Protein AF-A0A0R3XAR0-F1 (afdb_monomer)

Foldseek 3Di:
DVVLVLLVVLLVVLVVCFQLQLQQDPLVLLLLLLLLVCCLVPNALVVQVVPPPFPDPDDDPDDDDGDDPCVPPSSGHPPPDVVSVVSSSVSNNVCHPPDNSRSSVVSSVSSVPTPSRVWDWAWWFWPPDPDTDIWTWTADLQAIWIGQQSDTPDGCGLVNFPAWDADFQWTDSHDPDIIIGHPGSVVNVVRRVVRVVSSCLNPDDPVPDDDDDDPDDPPPDDPDPPPPVSVSPVPPDDDPDPPVPPVPPPPDDDDDDDDDDDDPPPDPDSDHSD

Nearest PDB structures (foldseek):
  3au5-assembly2_B  TM=7.124E-01  e=2.927E-08  Homo sapiens
  1mk9-assembly3_H  TM=7.011E-01  e=2.114E-08  Gallus gallus
  3au5-assembly1_A  TM=7.341E-01  e=7.773E-08  Homo sapiens
  8s4y-assembly1_B  TM=7.117E-01  e=9.657E-08  Mus musculus
  3au4-assembly1_A  TM=6.588E-01  e=5.317E-08  Homo sapiens

pLDDT: mean 70.58, std 25.12, range [22.91, 96.06]

Mean predicted aligned error: 14.17 Å

Radius of gyration: 23.09 Å; Cα contacts (8 Å, |Δi|>4): 309; chains: 1; bounding box: 77×47×54 Å

Secondary structure (DSSP, 8-state):
-HHHHHHHHHHHHHHHHHHHT-S---HHHHHHHHHHHHHHHH--HHHHHHHS--S------S--PPPPGGGGS--SSS---HHHHHHHHHHHHTTTT--HHHHHHHHHHHHHTSTTTT---EEEEETTSTTPPPEEEEE-SSEEEEEETTEEEEEEEGGG----EEETTEEESSTTT--EE-SSHHHHHHHHHHHHHHHHHHH--GGG------TTSS-SS---TTTTTTTTTGGGSS---GGGTGGG-TT-----------------------

Structure (mmCIF, N/CA/C/O backbone):
data_AF-A0A0R3XAR0-F1
#
_entry.id   AF-A0A0R3XAR0-F1
#
loop_
_atom_site.group_PDB
_atom_site.id
_atom_site.type_symbol
_atom_site.label_atom_id
_atom_site.label_alt_id
_atom_site.label_comp_id
_atom_site.label_asym_id
_atom_site.label_entity_id
_atom_site.label_seq_id
_atom_site.pdbx_PDB_ins_code
_atom_site.Cartn_x
_atom_site.Cartn_y
_atom_site.Cartn_z
_atom_site.occupancy
_atom_site.B_iso_or_equiv
_atom_site.auth_seq_id
_atom_site.auth_comp_id
_atom_site.auth_asym_id
_atom_site.auth_atom_id
_atom_site.pdbx_PDB_model_num
ATOM 1 N N . MET A 1 1 ? -9.898 10.358 -22.491 1.00 50.22 1 MET A N 1
ATOM 2 C CA . MET A 1 1 ? -9.385 11.493 -21.688 1.00 50.22 1 MET A CA 1
ATOM 3 C C . MET A 1 1 ? -9.404 11.167 -20.195 1.00 50.22 1 MET A C 1
ATOM 5 O O . MET A 1 1 ? -8.330 10.994 -19.638 1.00 50.22 1 MET A O 1
ATOM 9 N N . ALA A 1 2 ? -10.569 10.984 -19.557 1.00 57.38 2 ALA A N 1
ATOM 10 C CA . ALA A 1 2 ? -10.651 10.754 -18.105 1.00 57.38 2 ALA A CA 1
ATOM 11 C C . ALA A 1 2 ? -9.866 9.516 -17.611 1.00 57.38 2 ALA A C 1
ATOM 13 O O . ALA A 1 2 ? -9.091 9.611 -16.666 1.00 57.38 2 ALA A O 1
ATOM 14 N N . THR A 1 3 ? -9.967 8.378 -18.305 1.00 68.06 3 THR A N 1
ATOM 15 C CA . THR A 1 3 ? -9.261 7.126 -17.955 1.00 68.06 3 THR A CA 1
ATOM 16 C C . THR A 1 3 ? -7.733 7.246 -17.939 1.00 68.06 3 THR A C 1
ATOM 18 O O . THR A 1 3 ? -7.078 6.590 -17.133 1.00 68.06 3 THR A O 1
ATOM 21 N N . ILE A 1 4 ? -7.162 8.098 -18.795 1.00 72.56 4 ILE A N 1
ATOM 22 C CA . ILE A 1 4 ? -5.712 8.329 -18.875 1.00 72.56 4 ILE A CA 1
ATOM 23 C C . ILE A 1 4 ? -5.245 9.127 -17.653 1.00 72.56 4 ILE A C 1
ATOM 25 O O . ILE A 1 4 ? -4.279 8.742 -16.997 1.00 72.56 4 ILE A O 1
ATOM 29 N N . VAL A 1 5 ? -5.982 10.184 -17.295 1.00 78.88 5 VAL A N 1
ATOM 30 C CA . VAL A 1 5 ? -5.689 11.009 -16.113 1.00 78.88 5 VAL A CA 1
ATOM 31 C C . VAL A 1 5 ? -5.782 10.177 -14.830 1.00 78.88 5 VAL A C 1
ATOM 33 O O . VAL A 1 5 ? -4.903 10.267 -13.976 1.00 78.88 5 VAL A O 1
ATOM 36 N N . PHE A 1 6 ? -6.785 9.301 -14.709 1.00 80.19 6 PHE A N 1
ATOM 37 C CA . PHE A 1 6 ? -6.931 8.433 -13.535 1.00 80.19 6 PHE A CA 1
ATOM 38 C C . PHE A 1 6 ? -5.768 7.456 -13.360 1.00 80.19 6 PHE A C 1
ATOM 40 O O . PHE A 1 6 ? -5.237 7.331 -12.258 1.00 80.19 6 PHE A O 1
ATOM 47 N N . ARG A 1 7 ? -5.344 6.785 -14.438 1.00 79.88 7 ARG A N 1
ATOM 48 C CA . ARG A 1 7 ? -4.211 5.847 -14.385 1.00 79.88 7 ARG A CA 1
ATOM 49 C C . ARG A 1 7 ? -2.918 6.551 -13.996 1.00 79.88 7 ARG A C 1
ATOM 51 O O . ARG A 1 7 ? -2.167 6.023 -13.184 1.00 79.88 7 ARG A O 1
ATOM 58 N N . TYR A 1 8 ? -2.702 7.760 -14.506 1.00 84.44 8 TYR A N 1
ATOM 59 C CA . TYR A 1 8 ? -1.548 8.577 -14.144 1.00 84.44 8 TYR A CA 1
ATOM 60 C C . TYR A 1 8 ? -1.532 8.932 -12.648 1.00 84.44 8 TYR A C 1
ATOM 62 O O . TYR A 1 8 ? -0.534 8.719 -11.958 1.00 84.44 8 TYR A O 1
ATOM 70 N N . LEU A 1 9 ? -2.654 9.416 -12.108 1.00 87.50 9 LEU A N 1
ATOM 71 C CA . LEU A 1 9 ? -2.746 9.766 -10.686 1.00 87.50 9 LEU A CA 1
ATOM 72 C C . LEU A 1 9 ? -2.609 8.539 -9.775 1.00 87.50 9 LEU A C 1
ATOM 74 O O . LEU A 1 9 ? -1.928 8.612 -8.749 1.00 87.50 9 LEU A O 1
ATOM 78 N N . LEU A 1 10 ? -3.202 7.407 -10.169 1.00 86.81 10 LEU A N 1
ATOM 79 C CA . LEU A 1 10 ? -3.067 6.137 -9.459 1.00 86.81 10 LEU A CA 1
ATOM 80 C C . LEU A 1 10 ? -1.612 5.656 -9.444 1.00 86.81 10 LEU A C 1
ATOM 82 O O . LEU A 1 10 ? -1.107 5.293 -8.384 1.00 86.81 10 LEU A O 1
ATOM 86 N N . PHE A 1 11 ? -0.921 5.711 -10.584 1.00 91.06 11 PHE A N 1
ATOM 87 C CA . PHE A 1 11 ? 0.496 5.365 -10.679 1.00 91.06 11 PHE A CA 1
ATOM 88 C C . PHE A 1 11 ? 1.343 6.189 -9.701 1.00 91.06 11 PHE A C 1
ATOM 90 O O . PHE A 1 11 ? 2.118 5.629 -8.927 1.00 91.06 11 PHE A O 1
ATOM 97 N N . HIS A 1 12 ? 1.148 7.510 -9.655 1.00 90.19 12 HIS A N 1
ATOM 98 C CA . HIS A 1 12 ? 1.889 8.362 -8.724 1.00 90.19 12 HIS A CA 1
ATOM 99 C C . HIS A 1 12 ? 1.553 8.095 -7.256 1.00 90.19 12 HIS A C 1
ATOM 101 O O . HIS A 1 12 ? 2.434 8.211 -6.402 1.00 90.19 12 HIS A O 1
ATOM 107 N N . GLN A 1 13 ? 0.306 7.745 -6.935 1.00 88.12 13 GLN A N 1
ATOM 108 C CA . GLN A 1 13 ? -0.054 7.322 -5.582 1.00 88.12 13 GLN A CA 1
ATOM 109 C C . GLN A 1 13 ? 0.668 6.028 -5.202 1.00 88.12 13 GLN A C 1
ATOM 111 O O . GLN A 1 13 ? 1.297 5.972 -4.148 1.00 88.12 13 GLN A O 1
ATOM 116 N N . LEU A 1 14 ? 0.645 5.030 -6.083 1.00 91.19 14 LEU A N 1
ATOM 117 C CA . LEU A 1 14 ? 1.319 3.753 -5.872 1.00 91.19 14 LEU A CA 1
ATOM 118 C C . LEU A 1 14 ? 2.830 3.914 -5.729 1.00 91.19 14 LEU A C 1
ATOM 120 O O . LEU A 1 14 ? 3.424 3.300 -4.847 1.00 91.19 14 LEU A O 1
ATOM 124 N N . HIS A 1 15 ? 3.441 4.787 -6.529 1.00 91.44 15 HIS A N 1
ATOM 125 C CA . HIS A 1 15 ? 4.862 5.087 -6.413 1.00 91.44 15 HIS A CA 1
ATOM 126 C C . HIS A 1 15 ? 5.191 5.696 -5.038 1.00 91.44 15 HIS A C 1
ATOM 128 O O . HIS A 1 15 ? 6.138 5.270 -4.380 1.00 91.44 15 HIS A O 1
ATOM 134 N N . ARG A 1 16 ? 4.373 6.631 -4.529 1.00 89.94 16 ARG A N 1
ATOM 135 C CA . ARG A 1 16 ? 4.546 7.155 -3.159 1.00 89.94 16 ARG A CA 1
ATOM 136 C C . ARG A 1 16 ? 4.402 6.062 -2.105 1.00 89.94 16 ARG A C 1
ATOM 138 O O . ARG A 1 16 ? 5.190 6.020 -1.161 1.00 89.94 16 ARG A O 1
ATOM 145 N N . ASP A 1 17 ? 3.411 5.190 -2.256 1.00 88.19 17 ASP A N 1
ATOM 146 C CA . ASP A 1 17 ? 3.142 4.110 -1.304 1.00 88.19 17 ASP A CA 1
ATOM 147 C C . ASP A 1 17 ? 4.303 3.118 -1.259 1.00 88.19 17 ASP A C 1
ATOM 149 O O . ASP A 1 17 ? 4.763 2.7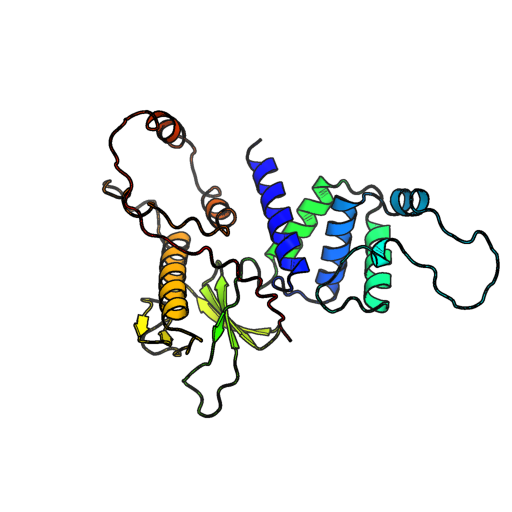58 -0.173 1.00 88.19 17 ASP A O 1
ATOM 153 N N . PHE A 1 18 ? 4.846 2.782 -2.425 1.00 90.25 18 PHE A N 1
ATOM 154 C CA . PHE A 1 18 ? 6.046 1.977 -2.597 1.00 90.25 18 PHE A CA 1
ATOM 155 C C . PHE A 1 18 ? 7.275 2.602 -1.919 1.00 90.25 18 PHE A C 1
ATOM 157 O O . PHE A 1 18 ? 7.881 1.978 -1.049 1.00 90.25 18 PHE A O 1
ATOM 164 N N . LEU A 1 19 ? 7.588 3.873 -2.201 1.00 87.88 19 LEU A N 1
ATOM 165 C CA . LEU A 1 19 ? 8.723 4.578 -1.582 1.00 87.88 19 LEU A CA 1
ATOM 166 C C . LEU A 1 19 ? 8.578 4.745 -0.061 1.00 87.88 19 LEU A C 1
ATOM 168 O O . LEU A 1 19 ? 9.571 4.799 0.676 1.00 87.88 19 LEU A O 1
ATOM 172 N N . SER A 1 20 ? 7.338 4.844 0.419 1.00 85.25 20 SER A N 1
ATOM 173 C CA . SER A 1 20 ? 7.020 4.942 1.845 1.00 85.25 20 SER A CA 1
ATOM 174 C C . SER A 1 20 ? 7.059 3.602 2.582 1.00 85.25 20 SER A C 1
ATOM 176 O O . SER A 1 20 ? 7.019 3.618 3.805 1.00 85.25 20 SER A O 1
ATOM 178 N N . GLY A 1 21 ? 7.153 2.473 1.869 1.00 85.50 21 GLY A N 1
ATOM 179 C CA . GLY A 1 21 ? 7.112 1.131 2.458 1.00 85.50 21 GLY A CA 1
ATOM 180 C C . GLY A 1 21 ? 5.706 0.649 2.831 1.00 85.50 21 GLY A C 1
ATOM 181 O O . GLY A 1 21 ? 5.569 -0.362 3.515 1.00 85.50 21 GLY A O 1
ATOM 182 N N . ARG A 1 22 ? 4.650 1.353 2.398 1.00 85.94 22 ARG A N 1
ATOM 183 C CA . ARG A 1 22 ? 3.248 0.961 2.634 1.00 85.94 22 ARG A CA 1
ATOM 184 C C . ARG A 1 22 ? 2.769 -0.126 1.680 1.00 85.94 22 ARG A C 1
ATOM 186 O O . ARG A 1 22 ? 1.898 -0.917 2.038 1.00 85.94 22 ARG A O 1
ATOM 193 N N . LEU A 1 23 ? 3.332 -0.167 0.474 1.00 89.12 23 LEU A N 1
ATOM 194 C CA . LEU A 1 23 ? 3.098 -1.251 -0.471 1.00 89.12 23 LEU A CA 1
ATOM 195 C C . LEU A 1 23 ? 4.043 -2.415 -0.149 1.00 89.12 23 LEU A C 1
ATOM 197 O O . LEU A 1 23 ? 5.212 -2.405 -0.523 1.00 89.12 23 LEU A O 1
ATOM 201 N N . ILE A 1 24 ? 3.526 -3.399 0.578 1.00 88.69 24 ILE A N 1
ATOM 202 C CA . ILE A 1 24 ? 4.202 -4.646 0.906 1.00 88.69 24 ILE A CA 1
ATOM 203 C C . ILE A 1 24 ? 3.968 -5.625 -0.240 1.00 88.69 24 ILE A C 1
ATOM 205 O O . ILE A 1 24 ? 2.824 -5.935 -0.571 1.00 88.69 24 ILE A O 1
ATOM 209 N N . ALA A 1 25 ? 5.054 -6.148 -0.797 1.00 89.88 25 ALA A N 1
ATOM 210 C CA . ALA A 1 25 ? 5.024 -7.163 -1.838 1.00 89.88 25 ALA A CA 1
ATOM 211 C C . ALA A 1 25 ? 6.154 -8.185 -1.619 1.00 89.88 25 ALA A C 1
ATOM 213 O O . ALA A 1 25 ? 7.101 -7.903 -0.873 1.00 89.88 25 ALA A O 1
ATOM 214 N N . PRO A 1 26 ? 6.079 -9.375 -2.241 1.00 91.44 26 PRO A N 1
ATOM 215 C CA . PRO A 1 26 ? 7.217 -10.281 -2.342 1.00 91.44 26 PRO A CA 1
ATOM 216 C C . PRO A 1 26 ? 8.434 -9.582 -2.957 1.00 91.44 26 PRO A C 1
ATOM 218 O O . PRO A 1 26 ? 8.287 -8.669 -3.766 1.00 91.44 26 PRO A O 1
ATOM 221 N N . HIS A 1 27 ? 9.637 -10.041 -2.606 1.00 91.19 27 HIS A N 1
ATOM 222 C CA . HIS A 1 27 ? 10.889 -9.430 -3.071 1.00 91.19 27 HIS A CA 1
ATOM 223 C C . HIS A 1 27 ? 10.951 -9.281 -4.597 1.00 91.19 27 HIS A C 1
ATOM 225 O O . HIS A 1 27 ? 11.245 -8.200 -5.089 1.00 91.19 27 HIS A O 1
ATOM 231 N N . GLU A 1 28 ? 10.583 -10.324 -5.343 1.00 93.62 28 GLU A N 1
ATOM 232 C CA . GLU A 1 28 ? 10.536 -10.292 -6.812 1.00 93.62 28 GLU A CA 1
ATOM 233 C C . GLU A 1 28 ? 9.627 -9.171 -7.346 1.00 93.62 28 GLU A C 1
ATOM 235 O O . GLU A 1 28 ? 10.030 -8.396 -8.214 1.00 93.62 28 GLU A O 1
ATOM 240 N N . ASP A 1 29 ? 8.425 -9.029 -6.781 1.00 94.62 29 ASP A N 1
ATOM 241 C CA . ASP A 1 29 ? 7.486 -7.975 -7.165 1.00 94.62 29 ASP A CA 1
ATOM 242 C C . ASP A 1 29 ? 8.024 -6.583 -6.800 1.00 94.62 29 ASP A C 1
ATOM 244 O O . ASP A 1 29 ? 7.807 -5.638 -7.554 1.00 94.62 29 ASP A O 1
ATOM 248 N N . LEU A 1 30 ? 8.753 -6.435 -5.686 1.00 93.00 30 LEU A N 1
ATOM 249 C CA . LEU A 1 30 ? 9.387 -5.163 -5.314 1.00 93.00 30 LEU A CA 1
ATOM 250 C C . LEU A 1 30 ? 10.468 -4.746 -6.319 1.00 93.00 30 LEU A C 1
ATOM 252 O O . LEU A 1 30 ? 10.521 -3.574 -6.689 1.00 93.00 30 LEU A O 1
ATOM 256 N N . ILE A 1 31 ? 11.298 -5.688 -6.777 1.00 94.25 31 ILE A N 1
ATOM 257 C CA . ILE A 1 31 ? 12.328 -5.435 -7.797 1.00 94.25 31 ILE A CA 1
ATOM 258 C C . ILE A 1 31 ? 11.677 -5.013 -9.117 1.00 94.25 31 ILE A C 1
ATOM 260 O O . ILE A 1 31 ? 12.054 -3.994 -9.696 1.00 94.25 31 ILE A O 1
ATOM 264 N N . ARG A 1 32 ? 10.643 -5.740 -9.556 1.00 95.69 32 ARG A N 1
ATOM 265 C CA . ARG A 1 32 ? 9.902 -5.415 -10.783 1.00 95.69 32 ARG A CA 1
ATOM 266 C C . ARG A 1 32 ? 9.206 -4.061 -10.693 1.00 95.69 32 ARG A C 1
ATOM 268 O O . ARG A 1 32 ? 9.291 -3.267 -11.624 1.00 95.69 32 ARG A O 1
ATOM 275 N N . LEU A 1 33 ? 8.545 -3.771 -9.571 1.00 95.31 33 LEU A N 1
ATOM 276 C CA . LEU A 1 33 ? 7.913 -2.472 -9.328 1.00 95.31 33 LEU A CA 1
ATOM 277 C C . LEU A 1 33 ? 8.938 -1.337 -9.391 1.00 95.31 33 LEU A C 1
ATOM 279 O O . LEU A 1 33 ? 8.688 -0.352 -10.081 1.00 95.31 33 LEU A O 1
ATOM 283 N N . ALA A 1 34 ? 10.092 -1.486 -8.732 1.00 94.12 34 ALA A N 1
ATOM 284 C CA . ALA A 1 34 ? 11.174 -0.507 -8.814 1.00 94.12 34 ALA A CA 1
ATOM 285 C C . ALA A 1 34 ? 11.609 -0.272 -10.266 1.00 94.12 34 ALA A C 1
ATOM 287 O O . ALA A 1 34 ? 11.658 0.879 -10.693 1.00 94.12 34 ALA A O 1
ATOM 288 N N . ALA A 1 35 ? 11.860 -1.340 -11.029 1.00 94.62 35 ALA A N 1
ATOM 289 C CA . ALA A 1 35 ? 12.264 -1.241 -12.430 1.00 94.62 35 ALA A CA 1
ATOM 290 C C . ALA A 1 35 ? 11.226 -0.494 -13.283 1.00 94.62 35 ALA A C 1
ATOM 292 O O . ALA A 1 35 ? 11.594 0.411 -14.027 1.00 94.62 35 ALA A O 1
ATOM 293 N N . PHE A 1 36 ? 9.928 -0.776 -13.119 1.00 95.94 36 PHE A N 1
ATOM 294 C CA . PHE A 1 36 ? 8.881 -0.030 -13.826 1.00 95.94 36 PHE A CA 1
ATOM 295 C C . PHE A 1 36 ? 8.800 1.440 -13.400 1.00 95.94 36 PHE A C 1
ATOM 297 O O . PHE A 1 36 ? 8.622 2.310 -14.250 1.00 95.94 36 PHE A O 1
ATOM 304 N N . PHE A 1 37 ? 8.935 1.751 -12.106 1.00 94.12 37 PHE A N 1
ATOM 305 C CA . PHE A 1 37 ? 8.951 3.144 -11.645 1.00 94.12 37 PHE A CA 1
ATOM 306 C C . PHE A 1 37 ? 10.142 3.921 -12.217 1.00 94.12 37 PHE A C 1
ATOM 308 O O . PHE A 1 37 ? 9.983 5.088 -12.582 1.00 94.12 37 PHE A O 1
ATOM 315 N N . ILE A 1 38 ? 11.302 3.270 -12.333 1.00 92.31 38 ILE A N 1
ATOM 316 C CA . ILE A 1 38 ? 12.505 3.839 -12.944 1.00 92.31 38 ILE A CA 1
ATOM 317 C C . ILE A 1 38 ? 12.299 4.044 -14.445 1.00 92.31 38 ILE A C 1
ATOM 319 O O . ILE A 1 38 ? 12.515 5.160 -14.900 1.00 92.31 38 ILE A O 1
ATOM 323 N N . GLN A 1 39 ? 11.798 3.044 -15.176 1.00 94.25 39 GLN A N 1
ATOM 324 C CA . GLN A 1 39 ? 11.517 3.146 -16.615 1.00 94.25 39 GLN A CA 1
ATOM 325 C C . GLN A 1 39 ? 10.604 4.340 -16.926 1.00 94.25 39 GLN A C 1
ATOM 327 O O . GLN A 1 39 ? 10.849 5.111 -17.849 1.00 94.25 39 GLN A O 1
ATOM 332 N N . VAL A 1 40 ? 9.559 4.552 -16.120 1.00 93.50 40 VAL A N 1
ATOM 333 C CA . VAL A 1 40 ? 8.648 5.696 -16.298 1.00 93.50 40 VAL A CA 1
ATOM 334 C C . VAL A 1 40 ? 9.319 7.032 -15.962 1.00 93.50 40 VAL A C 1
ATOM 336 O O . VAL A 1 40 ? 8.973 8.053 -16.553 1.00 93.50 40 VAL A O 1
ATOM 339 N N . ALA A 1 41 ? 10.235 7.054 -14.993 1.00 89.94 41 ALA A N 1
ATOM 340 C CA . ALA A 1 41 ? 10.866 8.282 -14.517 1.00 89.94 41 ALA A CA 1
ATOM 341 C C . ALA A 1 41 ? 12.084 8.709 -15.347 1.00 89.94 41 ALA A C 1
ATOM 343 O O . ALA A 1 41 ? 12.301 9.908 -15.515 1.00 89.94 41 ALA A O 1
ATOM 344 N N . LEU A 1 42 ? 12.891 7.748 -15.797 1.00 89.50 42 LEU A N 1
ATOM 345 C CA . LEU A 1 42 ? 14.197 7.973 -16.415 1.00 89.50 42 LEU A CA 1
ATOM 346 C C . LEU A 1 42 ? 14.255 7.543 -17.888 1.00 89.50 42 LEU A C 1
ATOM 348 O O . LEU A 1 42 ? 15.157 7.994 -18.585 1.00 89.50 42 LEU A O 1
ATOM 352 N N . GLY A 1 43 ? 13.304 6.735 -18.363 1.00 90.31 43 GLY A N 1
ATOM 353 C CA . GLY A 1 43 ? 13.358 6.143 -19.699 1.00 90.31 43 GLY A CA 1
ATOM 354 C C . GLY A 1 43 ? 14.294 4.938 -19.768 1.00 90.31 43 GLY A C 1
ATOM 355 O O . GLY A 1 43 ? 14.655 4.366 -18.739 1.00 90.31 43 GLY A O 1
ATOM 356 N N . ASP A 1 44 ? 14.672 4.569 -20.990 1.00 91.50 44 ASP A N 1
ATOM 357 C CA . ASP A 1 44 ? 15.448 3.364 -21.277 1.00 91.50 44 ASP A CA 1
ATOM 358 C C . ASP A 1 44 ? 16.821 3.364 -20.590 1.00 91.50 44 ASP A C 1
ATOM 360 O O . ASP A 1 44 ? 17.515 4.382 -20.478 1.00 91.50 44 ASP A O 1
ATOM 364 N N . ALA A 1 45 ? 17.259 2.183 -20.153 1.00 87.50 45 ALA A N 1
ATOM 365 C CA . ALA A 1 45 ? 18.509 2.031 -19.419 1.00 87.50 45 ALA A CA 1
ATOM 366 C C . ALA A 1 45 ? 19.730 2.485 -20.244 1.00 87.50 45 ALA A C 1
ATOM 368 O O . ALA A 1 45 ? 20.681 3.049 -19.685 1.00 87.50 45 ALA A O 1
ATOM 369 N N . SER A 1 46 ? 19.721 2.272 -21.564 1.00 86.31 46 SER A N 1
ATOM 370 C CA . SER A 1 46 ? 20.801 2.720 -22.453 1.00 86.31 46 SER A CA 1
ATOM 371 C C . SER A 1 46 ? 20.933 4.250 -22.502 1.00 86.31 46 SER A C 1
ATOM 373 O O . SER A 1 46 ? 22.042 4.776 -22.384 1.00 86.31 46 SER A O 1
ATOM 375 N N . GLU A 1 47 ? 19.820 4.981 -22.567 1.00 84.12 47 GLU A N 1
ATOM 376 C CA . GLU A 1 47 ? 19.801 6.448 -22.603 1.00 84.12 47 GLU A CA 1
ATOM 377 C C . GLU A 1 47 ? 20.293 7.056 -21.281 1.00 84.12 47 GLU A C 1
ATOM 379 O O . GLU A 1 47 ? 21.079 8.013 -21.257 1.00 84.12 47 GLU A O 1
ATOM 384 N N . VAL A 1 48 ? 19.891 6.459 -20.157 1.00 82.19 48 VAL A N 1
ATOM 385 C CA . VAL A 1 48 ? 20.298 6.898 -18.813 1.00 82.19 48 VAL A CA 1
ATOM 386 C C . VAL A 1 48 ? 21.797 6.684 -18.583 1.00 82.19 48 VAL A C 1
ATOM 388 O O . VAL A 1 48 ? 22.480 7.535 -18.007 1.00 82.19 48 VAL A O 1
ATOM 391 N N . THR A 1 49 ? 22.342 5.560 -19.052 1.00 78.75 49 THR A N 1
ATOM 392 C CA . THR A 1 49 ? 23.783 5.278 -18.930 1.00 78.75 49 THR A CA 1
ATOM 393 C C . THR A 1 49 ? 24.636 6.154 -19.845 1.00 78.75 49 THR A C 1
ATOM 395 O O . THR A 1 49 ? 25.733 6.537 -19.447 1.00 78.75 49 THR A O 1
ATOM 398 N N . ALA A 1 50 ? 24.131 6.537 -21.021 1.00 72.38 50 ALA A N 1
ATOM 399 C CA . ALA A 1 50 ? 24.816 7.454 -21.933 1.00 72.38 50 ALA A CA 1
ATOM 400 C C . ALA A 1 50 ? 24.824 8.911 -21.433 1.00 72.38 50 ALA A C 1
ATOM 402 O O . ALA A 1 50 ? 25.779 9.649 -21.672 1.00 72.38 50 ALA A O 1
ATOM 403 N N . SER A 1 51 ? 23.765 9.331 -20.735 1.00 67.00 51 SER A N 1
ATOM 404 C CA . SER A 1 51 ? 23.610 10.693 -20.204 1.00 67.00 51 SER A CA 1
ATOM 405 C C . SER A 1 51 ? 24.270 10.909 -18.839 1.00 67.00 51 SER A C 1
ATOM 407 O O . SER A 1 51 ? 24.529 12.052 -18.457 1.00 67.00 51 SER A O 1
ATOM 409 N N . THR A 1 52 ? 24.587 9.835 -18.112 1.00 63.28 52 THR A N 1
ATOM 410 C CA . THR A 1 52 ? 25.348 9.910 -16.862 1.00 63.28 52 THR A CA 1
ATOM 411 C C . THR A 1 52 ? 26.844 9.974 -17.194 1.00 63.28 52 THR A C 1
ATOM 413 O O . THR A 1 52 ? 27.392 8.979 -17.670 1.00 63.28 52 THR A O 1
ATOM 416 N N . PRO A 1 53 ? 27.546 11.103 -16.965 1.00 52.94 53 PRO A N 1
ATOM 417 C CA . PRO A 1 53 ? 28.976 11.184 -17.232 1.00 52.94 53 PRO A CA 1
ATOM 418 C C . PRO A 1 53 ? 29.697 10.202 -16.314 1.00 52.94 53 PRO A C 1
ATOM 420 O O . PRO A 1 53 ? 29.771 10.405 -15.105 1.00 52.94 53 PRO A O 1
ATOM 423 N N . ASN A 1 54 ? 30.200 9.117 -16.891 1.00 51.75 54 ASN A N 1
ATOM 424 C CA . ASN A 1 54 ? 30.968 8.118 -16.171 1.00 51.75 54 ASN A CA 1
ATOM 425 C C . ASN A 1 54 ? 32.357 8.718 -15.887 1.00 51.75 54 ASN A C 1
ATOM 427 O O . ASN A 1 54 ? 33.110 8.957 -16.839 1.00 51.75 54 ASN A O 1
ATOM 431 N N . PRO A 1 55 ? 32.760 8.985 -14.631 1.00 45.72 55 PRO A N 1
ATOM 432 C CA . PRO A 1 55 ? 34.171 9.145 -14.359 1.00 45.72 55 PRO A CA 1
ATOM 433 C C . PRO A 1 55 ? 34.772 7.742 -14.460 1.00 45.72 55 PRO A C 1
ATOM 435 O O . PRO A 1 55 ? 34.586 6.945 -13.549 1.00 45.72 55 PRO A O 1
ATOM 438 N N . GLN A 1 56 ? 35.464 7.474 -15.573 1.00 42.56 56 GLN A N 1
ATOM 439 C CA . GLN A 1 56 ? 36.427 6.384 -15.831 1.00 42.56 56 GLN A CA 1
ATOM 440 C C . GLN A 1 56 ? 36.121 5.527 -17.067 1.00 42.56 56 GLN A C 1
ATOM 442 O O . GLN A 1 56 ? 35.751 4.359 -17.007 1.00 42.56 56 GLN A O 1
ATOM 447 N N . SER A 1 57 ? 36.473 6.090 -18.222 1.00 44.12 57 SER A N 1
ATOM 448 C CA . SER A 1 57 ? 37.174 5.353 -19.274 1.00 44.12 57 SER A CA 1
ATOM 449 C C . SER A 1 57 ? 38.608 5.020 -18.815 1.00 44.12 57 SER A C 1
ATOM 451 O O . SER A 1 57 ? 39.577 5.586 -19.321 1.00 44.12 57 SER A O 1
ATOM 453 N N . SER A 1 58 ? 38.766 4.142 -17.825 1.00 37.56 58 SER A N 1
ATOM 454 C CA . SER A 1 58 ? 40.071 3.558 -17.499 1.00 37.56 58 SER A CA 1
ATOM 455 C C . SER A 1 58 ? 39.920 2.082 -17.166 1.00 37.56 58 SER A C 1
ATOM 457 O O . SER A 1 58 ? 39.360 1.698 -16.146 1.00 37.56 58 SER A O 1
ATOM 459 N N . PHE A 1 59 ? 40.432 1.286 -18.095 1.00 43.34 59 PHE A N 1
ATOM 460 C CA . PHE A 1 59 ? 40.826 -0.106 -17.977 1.00 43.34 59 PHE A CA 1
ATOM 461 C C . PHE A 1 59 ? 41.637 -0.331 -16.689 1.00 43.34 59 PHE A C 1
ATOM 463 O O . PHE A 1 59 ? 42.841 -0.102 -16.683 1.00 43.34 59 PHE A O 1
ATOM 470 N N . ASP A 1 60 ? 40.990 -0.751 -15.602 1.00 38.44 60 ASP A N 1
ATOM 471 C CA . ASP A 1 60 ? 41.674 -1.504 -14.552 1.00 38.44 60 ASP A CA 1
ATOM 472 C C . ASP A 1 60 ? 40.699 -2.453 -13.836 1.00 38.44 60 ASP A C 1
ATOM 474 O O . ASP A 1 60 ? 39.719 -2.048 -13.209 1.00 38.44 60 ASP A O 1
ATOM 478 N N . SER A 1 61 ? 40.957 -3.751 -13.981 1.00 46.69 61 SER A N 1
ATOM 479 C CA . SER A 1 61 ? 40.169 -4.858 -13.433 1.00 46.69 61 SER A CA 1
ATOM 480 C C . SER A 1 61 ? 40.443 -5.036 -11.939 1.00 46.69 61 SER A C 1
ATOM 482 O O . SER A 1 61 ? 40.979 -6.058 -11.512 1.00 46.69 61 SER A O 1
ATOM 484 N N . THR A 1 62 ? 40.069 -4.053 -11.120 1.00 41.56 62 THR A N 1
ATOM 485 C CA . THR A 1 62 ? 40.180 -4.139 -9.657 1.00 41.56 62 THR A CA 1
ATOM 486 C C . THR A 1 62 ? 38.882 -3.726 -8.965 1.00 41.56 62 THR A C 1
ATOM 488 O O . THR A 1 62 ? 38.793 -2.669 -8.361 1.00 41.56 62 THR A O 1
ATOM 491 N N . ASN A 1 63 ? 37.862 -4.588 -9.059 1.00 48.03 63 ASN A N 1
ATOM 492 C CA . ASN A 1 63 ? 36.773 -4.818 -8.087 1.00 48.03 63 ASN A CA 1
ATOM 493 C C . ASN A 1 63 ? 36.223 -3.614 -7.276 1.00 48.03 63 ASN A C 1
ATOM 495 O O . ASN A 1 63 ? 35.828 -3.759 -6.120 1.00 48.03 63 ASN A O 1
ATOM 499 N N . THR A 1 64 ? 36.183 -2.429 -7.881 1.00 44.53 64 THR A N 1
ATOM 500 C CA . THR A 1 64 ? 35.695 -1.189 -7.277 1.00 44.53 64 THR A CA 1
ATOM 501 C C . THR A 1 64 ? 34.508 -0.755 -8.117 1.00 44.53 64 THR A C 1
ATOM 503 O O . THR A 1 64 ? 34.644 -0.041 -9.104 1.00 44.53 64 THR A O 1
ATOM 506 N N . GLU A 1 65 ? 33.351 -1.327 -7.786 1.00 56.03 65 GLU A N 1
ATOM 507 C CA . GLU A 1 65 ? 32.094 -1.147 -8.515 1.00 56.03 65 GLU A CA 1
ATOM 508 C C . GLU A 1 65 ? 31.759 0.339 -8.697 1.00 56.03 65 GLU A C 1
ATOM 510 O O . GLU A 1 65 ? 31.645 1.093 -7.727 1.00 56.03 65 GLU A O 1
ATOM 515 N N . SER A 1 66 ? 31.605 0.741 -9.957 1.00 55.47 66 SER A N 1
ATOM 516 C CA . SER A 1 66 ? 31.319 2.107 -10.372 1.00 55.47 66 SER A CA 1
ATOM 517 C C . SER A 1 66 ? 29.934 2.576 -9.894 1.00 55.47 66 SER A C 1
ATOM 519 O O . SER A 1 66 ? 28.978 1.792 -9.863 1.00 55.47 66 SER A O 1
ATOM 521 N N . PRO A 1 67 ? 29.787 3.862 -9.521 1.00 62.84 67 PRO A N 1
ATOM 522 C CA . PRO A 1 67 ? 28.501 4.414 -9.112 1.00 62.84 67 PRO A CA 1
ATOM 523 C C . PRO A 1 67 ? 27.501 4.321 -10.270 1.00 62.84 67 PRO A C 1
ATOM 525 O O . PRO A 1 67 ? 27.732 4.861 -11.348 1.00 62.84 67 PRO A O 1
ATOM 528 N N . THR A 1 68 ? 26.380 3.630 -10.054 1.00 73.38 68 THR A N 1
ATOM 529 C CA . THR A 1 68 ? 25.305 3.537 -11.055 1.00 73.38 68 THR A CA 1
ATOM 530 C C . THR A 1 68 ? 24.277 4.656 -10.863 1.00 73.38 68 THR A C 1
ATOM 532 O O . THR A 1 68 ? 24.192 5.238 -9.782 1.00 73.38 68 THR A O 1
ATOM 535 N N . TYR A 1 69 ? 23.440 4.941 -11.867 1.00 77.19 69 TYR A N 1
ATOM 536 C CA . TYR A 1 69 ? 22.374 5.954 -11.785 1.00 77.19 69 TYR A CA 1
ATOM 537 C C . TYR A 1 69 ? 21.356 5.709 -10.654 1.00 77.19 69 TYR A C 1
ATOM 539 O O . TYR A 1 69 ? 20.697 6.647 -10.207 1.00 77.19 69 TYR A O 1
ATOM 547 N N . LEU A 1 70 ? 21.271 4.483 -10.120 1.00 77.38 70 LEU A N 1
ATOM 548 C CA . LEU A 1 70 ? 20.453 4.182 -8.941 1.00 77.38 70 LEU A CA 1
ATOM 549 C C . LEU A 1 70 ? 21.053 4.648 -7.613 1.00 77.38 70 LEU A C 1
ATOM 551 O O . LEU A 1 70 ? 20.304 4.811 -6.659 1.00 77.38 70 LEU A O 1
ATOM 555 N N . SER A 1 71 ? 22.350 4.960 -7.549 1.00 71.62 71 SER A N 1
ATOM 556 C CA . SER A 1 71 ? 22.984 5.475 -6.321 1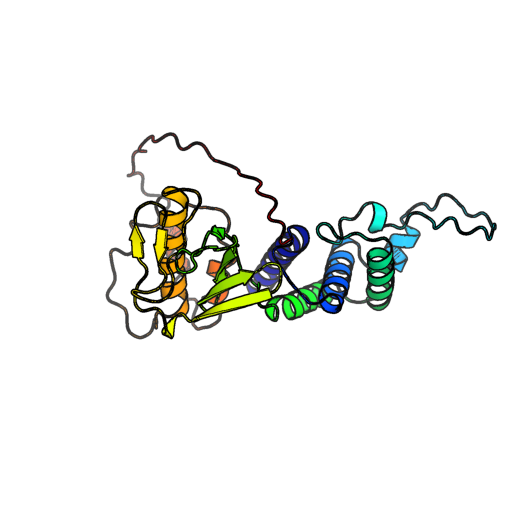.00 71.62 71 SER A CA 1
ATOM 557 C C . SER A 1 71 ? 22.347 6.779 -5.820 1.00 71.62 71 SER A C 1
ATOM 559 O O . SER A 1 71 ? 22.309 7.035 -4.618 1.00 71.62 71 SER A O 1
ATOM 561 N N . ASN A 1 72 ? 21.784 7.575 -6.736 1.00 64.25 72 ASN A N 1
ATOM 562 C CA . ASN A 1 72 ? 21.053 8.805 -6.429 1.00 64.25 72 ASN A CA 1
ATOM 563 C C . ASN A 1 72 ? 19.525 8.623 -6.452 1.00 64.25 72 ASN A C 1
ATOM 565 O O . ASN A 1 72 ? 18.794 9.518 -6.021 1.00 64.25 72 ASN A O 1
ATOM 569 N N . TYR A 1 73 ? 19.024 7.490 -6.953 1.00 65.69 73 TYR A N 1
ATOM 570 C CA . TYR A 1 73 ? 17.596 7.224 -7.082 1.00 65.69 73 TYR A CA 1
ATOM 571 C C . TYR A 1 73 ? 17.127 6.311 -5.953 1.00 65.69 73 TYR A C 1
ATOM 573 O O . TYR A 1 73 ? 17.511 5.148 -5.851 1.00 65.69 73 TYR A O 1
ATOM 581 N N . ARG A 1 74 ? 16.241 6.817 -5.092 1.00 68.88 74 ARG A N 1
ATOM 582 C CA . ARG A 1 74 ? 15.667 6.006 -4.017 1.00 68.88 74 ARG A CA 1
ATOM 583 C C . ARG A 1 74 ? 14.687 4.989 -4.606 1.00 68.88 74 ARG A C 1
ATOM 585 O O . ARG A 1 74 ? 13.502 5.271 -4.689 1.00 68.88 74 ARG A O 1
ATOM 592 N N . ALA A 1 75 ? 15.183 3.816 -4.989 1.00 66.69 75 ALA A N 1
ATOM 593 C CA . ALA A 1 75 ? 14.374 2.777 -5.622 1.00 66.69 75 ALA A CA 1
ATOM 594 C C . ALA A 1 75 ? 13.609 1.894 -4.622 1.00 66.69 75 ALA A C 1
ATOM 596 O O . ALA A 1 75 ? 12.578 1.345 -4.975 1.00 66.69 75 ALA A O 1
ATOM 597 N N . LEU A 1 76 ? 14.075 1.749 -3.376 1.00 68.50 76 LEU A N 1
ATOM 598 C CA . LEU A 1 76 ? 13.408 0.927 -2.359 1.00 68.50 76 LEU A CA 1
ATOM 599 C C . LEU A 1 76 ? 13.343 1.626 -1.000 1.00 68.50 76 LEU A C 1
ATOM 601 O O . LEU A 1 76 ? 14.184 2.450 -0.629 1.00 68.50 76 LEU A O 1
ATOM 605 N N . HIS A 1 77 ? 12.321 1.281 -0.220 1.00 66.38 77 HIS A N 1
ATOM 606 C CA . HIS A 1 77 ? 12.179 1.753 1.148 1.00 66.38 77 HIS A CA 1
ATOM 607 C C . HIS A 1 77 ? 13.097 0.972 2.098 1.00 66.38 77 HIS A C 1
ATOM 609 O O . HIS A 1 77 ? 12.892 -0.217 2.298 1.00 66.38 77 HIS A O 1
ATOM 615 N N . ASN A 1 78 ? 14.075 1.641 2.724 1.00 56.84 78 ASN A N 1
ATOM 616 C CA . ASN A 1 78 ? 14.881 1.122 3.847 1.00 56.84 78 ASN A CA 1
ATOM 617 C C . ASN A 1 78 ? 15.627 -0.214 3.589 1.00 56.84 78 ASN A C 1
ATOM 619 O O . ASN A 1 78 ? 16.117 -0.850 4.518 1.00 56.84 78 ASN A O 1
ATOM 623 N N . THR A 1 79 ? 15.711 -0.655 2.331 1.00 54.91 79 THR A N 1
ATOM 624 C CA . THR A 1 79 ? 16.356 -1.907 1.893 1.00 54.91 79 THR A CA 1
ATOM 625 C C . THR A 1 79 ? 17.059 -1.699 0.547 1.00 54.91 79 THR A C 1
ATOM 627 O O . THR A 1 79 ? 17.062 -2.573 -0.317 1.00 54.91 79 THR A O 1
ATOM 630 N N . SER A 1 80 ? 17.676 -0.533 0.345 1.00 61.44 80 SER A N 1
ATOM 631 C CA . SER A 1 80 ? 18.645 -0.333 -0.742 1.00 61.44 80 SER A CA 1
ATOM 632 C C . SER A 1 80 ? 19.952 -1.045 -0.381 1.00 61.44 80 SER A C 1
ATOM 634 O O . SER A 1 80 ? 20.966 -0.430 -0.075 1.00 61.44 80 SER A O 1
ATOM 636 N N . SER A 1 81 ? 19.896 -2.375 -0.298 1.00 76.06 81 SER A N 1
ATOM 637 C CA . SER A 1 81 ? 21.102 -3.191 -0.340 1.00 76.06 81 SER A CA 1
ATOM 638 C C . SER A 1 81 ? 21.680 -3.080 -1.743 1.00 76.06 81 SER A C 1
ATOM 640 O O . SER A 1 81 ? 20.928 -3.135 -2.716 1.00 76.06 81 SER A O 1
ATOM 642 N N . LYS A 1 82 ? 23.006 -3.023 -1.858 1.00 80.12 82 LYS A N 1
ATOM 643 C CA . LYS A 1 82 ? 23.709 -3.055 -3.148 1.00 80.12 82 LYS A CA 1
ATOM 644 C C . LYS A 1 82 ? 23.262 -4.231 -4.027 1.00 80.12 82 LYS A C 1
ATOM 646 O O . LYS A 1 82 ? 23.135 -4.102 -5.237 1.00 80.12 82 LYS A O 1
ATOM 651 N N . LYS A 1 83 ? 22.938 -5.369 -3.399 1.00 84.94 83 LYS A N 1
ATOM 652 C CA . LYS A 1 83 ? 22.368 -6.539 -4.078 1.00 84.94 83 LYS A CA 1
ATOM 653 C C . LYS A 1 83 ? 21.037 -6.216 -4.769 1.00 84.94 83 LYS A C 1
ATOM 655 O O . LYS A 1 83 ? 20.843 -6.592 -5.917 1.00 84.94 83 LYS A O 1
ATOM 660 N N . ASN A 1 84 ? 20.147 -5.500 -4.086 1.00 86.50 84 ASN A N 1
ATOM 661 C CA . ASN A 1 84 ? 18.845 -5.132 -4.636 1.00 86.50 84 ASN A CA 1
ATOM 662 C C . ASN A 1 84 ? 19.000 -4.117 -5.771 1.00 86.50 84 ASN A C 1
ATOM 664 O O . ASN A 1 84 ? 18.279 -4.204 -6.753 1.00 86.50 84 ASN A O 1
ATOM 668 N N . GLU A 1 85 ? 19.952 -3.186 -5.667 1.00 87.50 85 GLU A N 1
ATOM 669 C CA . GLU A 1 85 ? 20.250 -2.250 -6.758 1.00 87.50 85 GLU A CA 1
ATOM 670 C C . GLU A 1 85 ? 20.683 -2.989 -8.027 1.00 87.50 85 GLU A C 1
ATOM 672 O O . GLU A 1 85 ? 20.152 -2.709 -9.096 1.00 87.50 85 GLU A O 1
ATOM 677 N N . LEU A 1 86 ? 21.572 -3.982 -7.913 1.00 88.06 86 LEU A N 1
ATOM 678 C CA . LEU A 1 86 ? 21.985 -4.811 -9.051 1.00 88.06 86 LEU A CA 1
ATOM 679 C C . LEU A 1 86 ? 20.811 -5.578 -9.676 1.00 88.06 86 LEU A C 1
ATOM 681 O O . LEU A 1 86 ? 20.696 -5.629 -10.899 1.00 88.06 86 LEU A O 1
ATOM 685 N N . GLU A 1 87 ? 19.925 -6.143 -8.854 1.00 91.94 87 GLU A N 1
ATOM 686 C CA . GLU A 1 87 ? 18.721 -6.831 -9.337 1.00 91.94 87 GLU A CA 1
ATOM 687 C C . GLU A 1 87 ? 17.758 -5.871 -10.054 1.00 91.94 87 GLU A C 1
ATOM 689 O O . GLU A 1 87 ? 17.227 -6.210 -11.109 1.00 91.94 87 GLU A O 1
ATOM 694 N N . ILE A 1 88 ? 17.576 -4.652 -9.535 1.00 92.25 88 ILE A N 1
ATOM 695 C CA . ILE A 1 88 ? 16.741 -3.621 -10.168 1.00 92.25 88 ILE A CA 1
ATOM 696 C C . ILE A 1 88 ? 17.338 -3.177 -11.503 1.00 92.25 88 ILE A C 1
ATOM 698 O O . ILE A 1 88 ? 16.597 -3.009 -12.465 1.00 92.25 88 ILE A O 1
ATOM 702 N N . LEU A 1 89 ? 18.659 -2.998 -11.582 1.00 91.00 89 LEU A N 1
ATOM 703 C CA . LEU A 1 89 ? 19.343 -2.647 -12.829 1.00 91.00 89 LEU A CA 1
ATOM 704 C C . LEU A 1 89 ? 19.174 -3.729 -13.888 1.00 91.00 89 LEU A C 1
ATOM 706 O O . LEU A 1 89 ? 18.902 -3.417 -15.045 1.00 91.00 89 LEU A O 1
ATOM 710 N N . GLU A 1 90 ? 19.335 -4.991 -13.496 1.00 92.88 90 GLU A N 1
ATOM 711 C CA . GLU A 1 90 ? 19.129 -6.120 -14.396 1.00 92.88 90 GLU A CA 1
ATOM 712 C C . GLU A 1 90 ? 17.691 -6.174 -14.902 1.00 92.88 90 GLU A C 1
ATOM 714 O O . GLU A 1 90 ? 17.466 -6.368 -16.094 1.00 92.88 90 GLU A O 1
ATOM 719 N N . GLU A 1 91 ? 16.719 -5.951 -14.021 1.00 95.06 91 GLU A N 1
ATOM 720 C CA . GLU A 1 91 ? 15.318 -5.946 -14.416 1.00 95.06 91 GLU A CA 1
ATOM 721 C C . GLU A 1 91 ? 14.970 -4.732 -15.287 1.00 95.06 91 GLU A C 1
ATOM 723 O O . GLU A 1 91 ? 14.253 -4.878 -16.271 1.00 95.06 91 GLU A O 1
ATOM 728 N N . HIS A 1 92 ? 15.539 -3.557 -15.005 1.00 94.56 92 HIS A N 1
ATOM 729 C CA . HIS A 1 92 ? 15.357 -2.349 -15.811 1.00 94.56 92 HIS A CA 1
ATOM 730 C C . HIS A 1 92 ? 15.927 -2.508 -17.227 1.00 94.56 92 HIS A C 1
ATOM 732 O O . HIS A 1 92 ? 15.279 -2.113 -18.188 1.00 94.56 92 HIS A O 1
ATOM 738 N N . ARG A 1 93 ? 17.078 -3.179 -17.390 1.00 93.94 93 ARG A N 1
ATOM 739 C CA . ARG A 1 93 ? 17.642 -3.493 -18.718 1.00 93.94 93 ARG A CA 1
ATOM 740 C C . ARG A 1 93 ? 16.715 -4.337 -19.595 1.00 93.94 93 ARG A C 1
ATOM 742 O O . ARG A 1 93 ? 16.810 -4.270 -20.815 1.00 93.94 93 ARG A O 1
ATOM 749 N N . LYS A 1 94 ? 15.825 -5.135 -19.001 1.00 96.06 94 LYS A N 1
ATOM 750 C CA . LYS A 1 94 ? 14.843 -5.942 -19.747 1.00 96.06 94 LYS A CA 1
ATOM 751 C C . LYS A 1 94 ? 13.659 -5.115 -20.251 1.00 96.06 94 LYS A C 1
ATOM 753 O O . LYS A 1 94 ? 12.869 -5.632 -21.036 1.00 96.06 94 LYS A O 1
ATOM 758 N N . LEU A 1 95 ? 13.519 -3.873 -19.786 1.00 95.44 95 LEU A N 1
ATOM 759 C CA . LEU A 1 95 ? 12.431 -2.964 -20.147 1.00 95.44 95 LEU A CA 1
ATOM 760 C C . LEU A 1 95 ? 12.789 -2.035 -21.314 1.00 95.44 95 LEU A C 1
ATOM 762 O O . LEU A 1 95 ? 12.024 -1.124 -21.608 1.00 95.44 95 LEU A O 1
ATOM 766 N N . GLU A 1 96 ? 13.913 -2.271 -21.991 1.00 93.94 96 GLU A N 1
ATOM 767 C CA . GLU A 1 96 ? 14.346 -1.468 -23.133 1.00 93.94 96 GLU A CA 1
ATOM 768 C C . GLU A 1 96 ? 13.253 -1.386 -24.215 1.00 93.94 96 GLU A C 1
ATOM 770 O O . GLU A 1 96 ? 12.730 -2.408 -24.675 1.00 93.94 96 GLU A O 1
ATOM 775 N N . GLY A 1 97 ? 12.900 -0.166 -24.621 1.00 93.81 97 GLY A N 1
ATOM 776 C CA . GLY A 1 97 ? 11.867 0.095 -25.619 1.00 93.81 97 GLY A CA 1
ATOM 777 C C . GLY A 1 97 ? 10.432 -0.063 -25.104 1.00 93.81 97 GLY A C 1
ATOM 778 O O . GLY A 1 97 ? 9.489 0.134 -25.875 1.00 93.81 97 GLY A O 1
ATOM 779 N N . VAL A 1 98 ? 10.232 -0.390 -23.822 1.00 95.81 98 VAL A N 1
ATOM 780 C CA . VAL A 1 98 ? 8.903 -0.396 -23.199 1.00 95.81 98 VAL A CA 1
ATOM 781 C C . VAL A 1 98 ? 8.451 1.043 -22.987 1.00 95.81 98 VAL A C 1
ATOM 783 O O . VAL A 1 98 ? 9.112 1.837 -22.311 1.00 95.81 98 VAL A O 1
ATOM 786 N N . LEU A 1 99 ? 7.272 1.376 -23.515 1.00 94.06 99 LEU A N 1
ATOM 787 C CA . LEU A 1 99 ? 6.736 2.727 -23.396 1.00 94.06 99 LEU A CA 1
ATOM 788 C C . LEU A 1 99 ? 6.413 3.062 -21.928 1.00 94.06 99 LEU A C 1
ATOM 790 O O . LEU A 1 99 ? 5.877 2.214 -21.205 1.00 94.06 99 LEU A O 1
ATOM 794 N N . PRO A 1 100 ? 6.593 4.321 -21.483 1.00 92.56 100 PRO A N 1
ATOM 795 C CA . PRO A 1 100 ? 6.236 4.729 -20.122 1.00 92.56 100 PRO A CA 1
ATOM 796 C C . PRO A 1 100 ? 4.777 4.422 -19.749 1.00 92.56 100 PRO A C 1
ATOM 798 O O . PRO A 1 100 ? 4.470 4.085 -18.607 1.00 92.56 100 PRO A O 1
ATOM 801 N N . SER A 1 101 ? 3.852 4.489 -20.711 1.00 92.19 101 SER A N 1
ATOM 802 C CA . SER A 1 101 ? 2.446 4.125 -20.500 1.00 92.19 101 SER A CA 1
ATOM 803 C C . SER A 1 101 ? 2.245 2.635 -20.209 1.00 92.19 101 SER A C 1
ATOM 805 O O . SER A 1 101 ? 1.381 2.286 -19.402 1.00 92.19 101 SER A O 1
ATOM 807 N N . GLU A 1 102 ? 3.023 1.764 -20.849 1.00 94.44 102 GLU A N 1
ATOM 808 C CA . GLU A 1 102 ? 2.973 0.311 -20.663 1.00 94.44 102 GLU A CA 1
ATOM 809 C C . GLU A 1 102 ? 3.636 -0.089 -19.345 1.00 94.44 102 GLU A C 1
ATOM 811 O O . GLU A 1 102 ? 3.032 -0.814 -18.553 1.00 94.44 102 GLU A O 1
ATOM 816 N N . ALA A 1 103 ? 4.810 0.477 -19.050 1.00 95.25 103 ALA A N 1
ATOM 817 C CA . ALA A 1 103 ? 5.491 0.302 -17.771 1.00 95.25 103 ALA A CA 1
ATOM 818 C C . ALA A 1 103 ? 4.606 0.747 -16.590 1.00 95.25 103 ALA A C 1
ATOM 820 O O . ALA A 1 103 ? 4.460 0.021 -15.603 1.00 95.25 103 ALA A O 1
ATOM 821 N N . ALA A 1 104 ? 3.937 1.901 -16.706 1.00 94.25 104 ALA A N 1
ATOM 822 C CA . ALA A 1 104 ? 3.002 2.377 -15.689 1.00 94.25 104 ALA A CA 1
ATOM 823 C C . ALA A 1 104 ? 1.794 1.441 -15.513 1.00 94.25 104 ALA A C 1
ATOM 825 O O . ALA A 1 104 ? 1.366 1.189 -14.383 1.00 94.25 104 ALA A O 1
ATOM 826 N N . ALA A 1 105 ? 1.240 0.913 -16.609 1.00 93.31 105 ALA A N 1
ATOM 827 C CA . ALA A 1 105 ? 0.122 -0.026 -16.554 1.00 93.31 105 ALA A CA 1
ATOM 828 C C . ALA A 1 105 ? 0.510 -1.334 -15.849 1.00 93.31 105 ALA A C 1
ATOM 830 O O . ALA A 1 105 ? -0.256 -1.840 -15.026 1.00 93.31 105 ALA A O 1
ATOM 831 N N . GLU A 1 106 ? 1.708 -1.846 -16.122 1.00 95.94 106 GLU A N 1
ATOM 832 C CA . GLU A 1 106 ? 2.207 -3.074 -15.513 1.00 95.94 106 GLU A CA 1
ATOM 833 C C . GLU A 1 106 ? 2.539 -2.887 -14.025 1.00 95.94 106 GLU A C 1
ATOM 835 O O . GLU A 1 106 ? 2.163 -3.726 -13.200 1.00 95.94 106 GLU A O 1
ATOM 840 N N . ALA A 1 107 ? 3.114 -1.742 -13.643 1.00 94.62 107 ALA A N 1
ATOM 841 C CA . ALA A 1 107 ? 3.305 -1.382 -12.238 1.00 94.62 107 ALA A CA 1
ATOM 842 C C . ALA A 1 107 ? 1.973 -1.353 -11.467 1.00 94.62 107 ALA A C 1
ATOM 844 O O . ALA A 1 107 ? 1.865 -1.935 -10.384 1.00 94.62 107 ALA A O 1
ATOM 845 N N . ILE A 1 108 ? 0.931 -0.732 -12.039 1.00 93.31 108 ILE A N 1
ATOM 846 C CA . ILE A 1 108 ? -0.416 -0.730 -11.447 1.00 93.31 108 ILE A CA 1
ATOM 847 C C . ILE A 1 108 ? -0.934 -2.166 -11.305 1.00 93.31 108 ILE A C 1
ATOM 849 O O . ILE A 1 108 ? -1.425 -2.538 -10.240 1.00 93.31 108 ILE A O 1
ATOM 853 N N . ARG A 1 109 ? -0.803 -2.995 -12.348 1.00 93.88 109 ARG A N 1
ATOM 854 C CA . ARG A 1 109 ? -1.279 -4.387 -12.344 1.00 93.88 109 ARG A CA 1
ATOM 855 C C . ARG A 1 109 ? -0.631 -5.218 -11.235 1.00 93.88 109 ARG A C 1
ATOM 857 O O . ARG A 1 109 ? -1.326 -5.988 -10.572 1.00 93.88 109 ARG A O 1
ATOM 864 N N . ILE A 1 110 ? 0.677 -5.071 -11.023 1.00 94.69 110 ILE A N 1
ATOM 865 C CA . ILE A 1 110 ? 1.398 -5.764 -9.946 1.00 94.69 110 ILE A CA 1
ATOM 866 C C . ILE A 1 110 ? 0.953 -5.235 -8.580 1.00 94.69 110 ILE A C 1
ATOM 868 O O . ILE A 1 110 ? 0.656 -6.034 -7.691 1.00 94.69 110 ILE A O 1
ATOM 872 N N . ALA A 1 111 ? 0.845 -3.914 -8.414 1.00 91.44 111 ALA A N 1
ATOM 873 C CA . ALA A 1 111 ? 0.462 -3.295 -7.148 1.00 91.44 111 ALA A CA 1
ATOM 874 C C . ALA A 1 111 ? -0.961 -3.671 -6.697 1.00 91.44 111 ALA A C 1
ATOM 876 O O . ALA A 1 111 ? -1.176 -3.930 -5.516 1.00 91.44 111 ALA A O 1
ATOM 877 N N . LEU A 1 112 ? -1.918 -3.765 -7.626 1.00 89.38 112 LEU A N 1
ATOM 878 C CA . LEU A 1 112 ? -3.312 -4.135 -7.335 1.00 89.38 112 LEU A CA 1
ATOM 879 C C . LEU A 1 112 ? -3.467 -5.548 -6.754 1.00 89.38 112 LEU A C 1
ATOM 881 O O . LEU A 1 112 ? -4.463 -5.835 -6.097 1.00 89.38 112 LEU A O 1
ATOM 885 N N . ARG A 1 113 ? -2.498 -6.436 -6.995 1.00 90.38 113 ARG A N 1
ATOM 886 C CA . ARG A 1 113 ? -2.510 -7.817 -6.486 1.00 90.38 113 ARG A CA 1
ATOM 887 C C . ARG A 1 113 ? -1.993 -7.925 -5.052 1.00 90.38 113 ARG A C 1
ATOM 889 O O . ARG A 1 113 ? -2.122 -8.984 -4.442 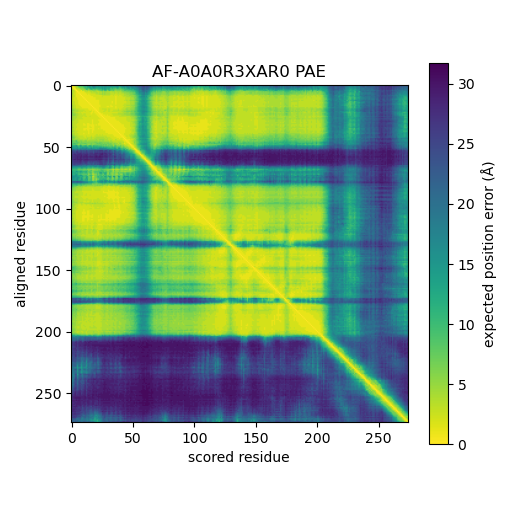1.00 90.38 113 ARG A O 1
ATOM 896 N N . GLN A 1 114 ? -1.391 -6.860 -4.525 1.00 89.12 114 GLN A N 1
ATOM 897 C CA . GLN A 1 114 ? -0.765 -6.874 -3.210 1.00 89.12 114 GLN A CA 1
ATOM 898 C C . GLN A 1 114 ? -1.801 -6.671 -2.105 1.00 89.12 114 GLN A C 1
ATOM 900 O O . GLN A 1 114 ? -2.680 -5.817 -2.193 1.00 89.12 114 GLN A O 1
ATOM 905 N N . LEU A 1 115 ? -1.664 -7.422 -1.010 1.00 87.56 115 LEU A N 1
ATOM 906 C CA . LEU A 1 115 ? -2.633 -7.408 0.095 1.00 87.56 115 LEU A CA 1
ATOM 907 C C . LEU A 1 115 ? -2.663 -6.087 0.874 1.00 87.56 115 LEU A C 1
ATOM 909 O O . LEU A 1 115 ? -3.621 -5.823 1.598 1.00 87.56 115 LEU A O 1
ATOM 913 N N . SER A 1 116 ? -1.607 -5.281 0.767 1.00 86.25 116 SER A N 1
ATOM 914 C CA . SER A 1 116 ? -1.524 -3.956 1.382 1.00 86.25 116 SER A CA 1
ATOM 915 C C . SER A 1 116 ? -1.939 -2.832 0.422 1.00 86.25 116 SER A C 1
ATOM 917 O O . SER A 1 116 ? -1.738 -1.659 0.736 1.00 86.25 116 SER A O 1
ATOM 919 N N . TYR A 1 117 ? -2.479 -3.157 -0.758 1.00 87.62 117 TYR A N 1
ATOM 920 C CA . TYR A 1 117 ? -2.947 -2.153 -1.710 1.00 87.62 117 TYR A CA 1
ATOM 921 C C . TYR A 1 117 ? -4.019 -1.255 -1.080 1.00 87.62 117 TYR A C 1
ATOM 923 O O . TYR A 1 117 ? -5.014 -1.731 -0.526 1.00 87.62 117 TYR A O 1
ATOM 931 N N . GLY A 1 118 ? -3.804 0.061 -1.169 1.00 81.62 118 GLY A N 1
ATOM 932 C CA . GLY A 1 118 ? -4.704 1.069 -0.604 1.00 81.62 118 GLY A CA 1
ATOM 933 C C . GLY A 1 118 ? -4.753 1.091 0.929 1.00 81.62 118 GLY A C 1
ATOM 934 O O . GLY A 1 118 ? -5.614 1.768 1.489 1.00 81.62 118 GLY A O 1
ATOM 935 N N . LEU A 1 119 ? -3.856 0.366 1.608 1.00 84.06 119 LEU A N 1
ATOM 936 C CA . L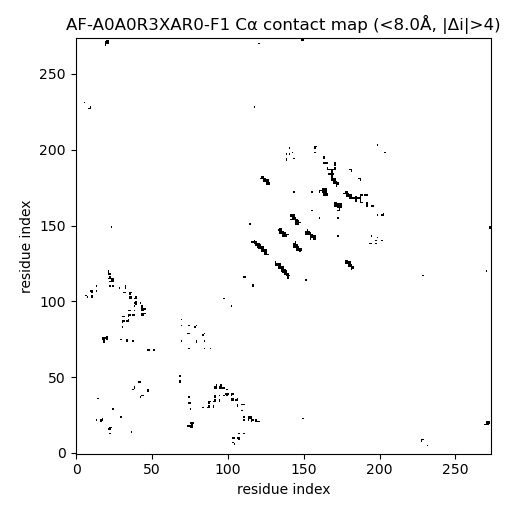EU A 1 119 ? -3.811 0.280 3.063 1.00 84.06 119 LEU A CA 1
ATOM 937 C C . LEU A 1 119 ? -3.085 1.492 3.662 1.00 84.06 119 LEU A C 1
ATOM 939 O O . LEU A 1 119 ? -1.908 1.736 3.392 1.00 84.06 119 LEU A O 1
ATOM 943 N N . GLU A 1 120 ? -3.758 2.193 4.570 1.00 84.56 120 GLU A N 1
ATOM 944 C CA . GLU A 1 120 ? -3.114 3.127 5.494 1.00 84.56 120 GLU A CA 1
ATOM 945 C C . GLU A 1 120 ? -2.957 2.464 6.874 1.00 84.56 120 GLU A C 1
ATOM 947 O O . GLU A 1 120 ? -3.968 2.173 7.519 1.00 84.56 120 GLU A O 1
ATOM 952 N N . PRO A 1 121 ? -1.720 2.155 7.317 1.00 88.50 121 PRO A N 1
ATOM 953 C CA . PRO A 1 121 ? -1.506 1.406 8.548 1.00 88.50 121 PRO A CA 1
ATOM 954 C C . PRO A 1 121 ? -1.544 2.294 9.799 1.00 88.50 121 PRO A C 1
ATOM 956 O O . PRO A 1 121 ? -0.772 3.238 9.949 1.00 88.50 121 PRO A O 1
ATOM 959 N N . PHE A 1 122 ? -2.365 1.897 10.766 1.00 91.19 122 PHE A N 1
ATOM 960 C CA . PHE A 1 122 ? -2.436 2.442 12.117 1.00 91.19 122 PHE A CA 1
ATOM 961 C C . PHE A 1 122 ? -1.794 1.475 13.098 1.00 91.19 122 PHE A C 1
ATOM 963 O O . PHE A 1 122 ? -2.229 0.332 13.246 1.00 91.19 122 PHE A O 1
ATOM 970 N N . LYS A 1 123 ? -0.770 1.939 13.813 1.00 91.94 123 LYS A N 1
ATOM 971 C CA . LYS A 1 123 ? -0.149 1.161 14.883 1.00 91.94 123 LYS A CA 1
ATOM 972 C C . LYS A 1 123 ? -1.078 1.109 16.097 1.00 91.94 123 LYS A C 1
ATOM 974 O O . LYS A 1 123 ? -1.397 2.142 16.687 1.00 91.94 123 LYS A O 1
ATOM 979 N N . VAL A 1 124 ? -1.475 -0.094 16.494 1.00 92.75 124 VAL A N 1
ATOM 980 C CA . VAL A 1 124 ? -2.412 -0.344 17.598 1.00 92.75 124 VAL A CA 1
ATOM 981 C C . VAL A 1 124 ? -1.957 -1.522 18.462 1.00 92.75 124 VAL A C 1
ATOM 983 O O . VAL A 1 124 ? -1.093 -2.309 18.077 1.00 92.75 124 VAL A O 1
ATOM 986 N N . LEU A 1 125 ? -2.532 -1.642 19.657 1.00 92.31 125 LEU A N 1
ATOM 987 C CA . LEU A 1 125 ? -2.298 -2.746 20.588 1.00 92.31 125 LEU A CA 1
ATOM 988 C C . LEU A 1 125 ? -3.584 -3.575 20.756 1.00 92.31 125 LEU A C 1
ATOM 990 O O . LEU A 1 125 ? -4.555 -3.048 21.298 1.00 92.31 125 LEU A O 1
ATOM 994 N N . PRO A 1 126 ? -3.618 -4.850 20.330 1.00 89.50 126 PRO A N 1
ATOM 995 C CA . PRO A 1 126 ? -4.788 -5.711 20.522 1.00 89.50 126 PRO A CA 1
ATOM 996 C C . PRO A 1 126 ? -5.009 -6.027 22.008 1.00 89.50 126 PRO A C 1
ATOM 998 O O . PRO A 1 126 ? -4.130 -6.592 22.643 1.00 89.50 126 PRO A O 1
ATOM 1001 N N . THR A 1 127 ? -6.171 -5.739 22.591 1.00 85.19 127 THR A N 1
ATOM 1002 C CA . THR A 1 127 ? -6.388 -5.910 24.045 1.00 85.19 127 THR A CA 1
ATOM 1003 C C . THR A 1 127 ? -6.722 -7.350 24.456 1.00 85.19 127 THR A C 1
ATOM 1005 O O . THR A 1 127 ? -6.579 -7.712 25.621 1.00 85.19 127 THR A O 1
ATOM 1008 N N . LYS A 1 128 ? -7.083 -8.219 23.499 1.00 74.19 128 LYS A N 1
ATOM 1009 C CA . LYS A 1 128 ? -7.495 -9.617 23.746 1.00 74.19 128 LYS A CA 1
ATOM 1010 C C . LYS A 1 128 ? -6.378 -10.518 24.301 1.00 74.19 128 LYS A C 1
ATOM 1012 O O . LYS A 1 128 ? -6.663 -11.581 24.846 1.00 74.19 128 LYS A O 1
ATOM 1017 N N . ARG A 1 129 ? -5.099 -10.143 24.160 1.00 67.19 129 ARG A N 1
ATOM 1018 C CA . ARG A 1 129 ? -3.953 -10.961 24.604 1.00 67.19 129 ARG A CA 1
ATOM 1019 C C . ARG A 1 129 ? -3.212 -10.286 25.757 1.00 67.19 129 ARG A C 1
ATOM 1021 O O . ARG A 1 129 ? -2.736 -9.168 25.615 1.00 67.19 129 ARG A O 1
ATOM 1028 N N . ARG A 1 130 ? -3.012 -11.021 26.859 1.00 56.38 130 ARG A N 1
ATOM 1029 C CA . ARG A 1 130 ? -2.341 -10.556 28.094 1.00 56.38 130 ARG A CA 1
ATOM 1030 C C . ARG A 1 130 ? -0.926 -9.978 27.873 1.00 56.38 130 ARG A C 1
ATOM 1032 O O . ARG A 1 130 ? -0.498 -9.152 28.663 1.00 56.38 130 ARG A O 1
ATOM 1039 N N . ASN A 1 131 ? -0.249 -10.374 26.784 1.00 65.81 131 ASN A N 1
ATOM 1040 C CA . ASN A 1 131 ? 1.050 -9.861 26.315 1.00 65.81 131 ASN A CA 1
ATOM 1041 C C . ASN A 1 131 ? 0.982 -9.459 24.827 1.00 65.81 131 ASN A C 1
ATOM 1043 O O . ASN A 1 131 ? 1.712 -9.985 23.981 1.00 65.81 131 ASN A O 1
ATOM 1047 N N . SER A 1 132 ? 0.038 -8.594 24.470 1.00 75.12 132 SER A N 1
ATOM 1048 C CA . SER A 1 132 ? -0.167 -8.167 23.087 1.00 75.12 132 SER A CA 1
ATOM 1049 C C . SER A 1 132 ? 1.015 -7.361 22.545 1.00 75.12 132 SER A C 1
ATOM 1051 O O . SER A 1 132 ? 1.379 -6.324 23.102 1.00 75.12 132 SER A O 1
ATOM 1053 N N . ARG A 1 133 ? 1.591 -7.810 21.428 1.00 85.56 133 ARG A N 1
ATOM 1054 C CA . ARG A 1 133 ? 2.565 -7.019 20.665 1.00 85.56 133 ARG A CA 1
ATOM 1055 C C . ARG A 1 133 ? 1.830 -5.966 19.823 1.00 85.56 133 ARG A C 1
ATOM 1057 O O . ARG A 1 133 ? 0.701 -6.235 19.413 1.00 85.56 133 ARG A O 1
ATOM 1064 N N . PRO A 1 134 ? 2.444 -4.799 19.551 1.00 90.06 134 PRO A N 1
ATOM 1065 C CA . PRO A 1 134 ? 1.894 -3.846 18.597 1.00 90.06 134 PRO A CA 1
ATOM 1066 C C . PRO A 1 134 ? 1.677 -4.507 17.236 1.00 90.06 134 PRO A C 1
ATOM 1068 O O . PRO A 1 134 ? 2.553 -5.223 16.750 1.00 90.06 134 PRO A O 1
ATOM 1071 N N . VAL A 1 135 ? 0.525 -4.237 16.636 1.00 92.25 135 VAL A N 1
ATOM 1072 C CA . VAL A 1 135 ? 0.178 -4.634 15.269 1.00 92.25 135 VAL A CA 1
ATOM 1073 C C . VAL A 1 135 ? -0.159 -3.386 14.464 1.00 92.25 135 VAL A C 1
ATOM 1075 O O . VAL A 1 135 ? -0.363 -2.308 15.029 1.00 92.25 135 VAL A O 1
ATOM 1078 N N . HIS A 1 136 ? -0.227 -3.529 13.148 1.00 92.31 136 HIS A N 1
ATOM 1079 C CA . HIS A 1 136 ? -0.768 -2.495 12.278 1.00 92.31 136 HIS A CA 1
ATOM 1080 C C . HIS A 1 136 ? -2.144 -2.930 11.800 1.00 92.31 136 HIS A C 1
ATOM 1082 O O . HIS A 1 136 ? -2.301 -4.058 11.348 1.00 92.31 136 HIS A O 1
ATOM 1088 N N . ILE A 1 137 ? -3.132 -2.051 11.884 1.00 92.38 137 ILE A N 1
ATOM 1089 C CA . ILE A 1 137 ? -4.430 -2.265 11.244 1.00 92.38 137 ILE A CA 1
ATOM 1090 C C . ILE A 1 137 ? -4.629 -1.232 1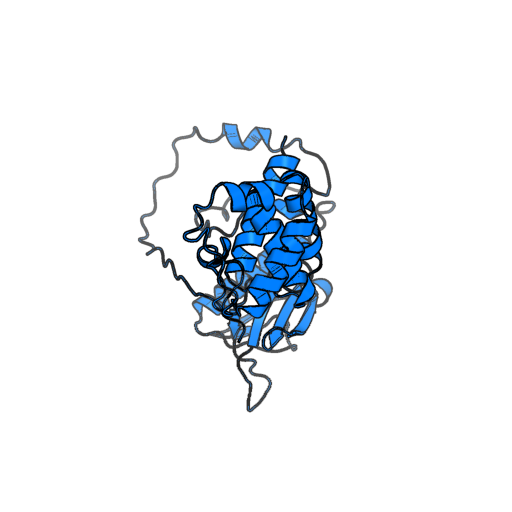0.152 1.00 92.38 137 ILE A C 1
ATOM 1092 O O . ILE A 1 137 ? -4.161 -0.108 10.283 1.00 92.38 137 ILE A O 1
ATOM 1096 N N . GLY A 1 138 ? -5.331 -1.576 9.088 1.00 91.31 138 GLY A N 1
ATOM 1097 C CA . GLY A 1 138 ? -5.707 -0.598 8.080 1.00 91.31 138 GLY A CA 1
ATOM 1098 C C . GLY A 1 138 ? -6.956 -1.016 7.331 1.00 91.31 138 GLY A C 1
ATOM 1099 O O . GLY A 1 138 ? -7.423 -2.150 7.430 1.00 91.31 138 GLY A O 1
ATOM 1100 N N . LEU A 1 139 ? -7.516 -0.064 6.601 1.00 90.31 139 LEU A N 1
ATOM 1101 C CA . LEU A 1 139 ? -8.771 -0.230 5.885 1.00 90.31 139 LEU A CA 1
ATOM 1102 C C . LEU A 1 139 ? -8.460 -0.502 4.412 1.00 90.31 139 LEU A C 1
ATOM 1104 O O . LEU A 1 139 ? -7.756 0.280 3.778 1.00 90.31 139 LEU A O 1
ATOM 1108 N N . THR A 1 140 ? -8.971 -1.607 3.881 1.00 88.44 140 THR A N 1
ATOM 1109 C CA . THR A 1 140 ? -8.758 -2.064 2.498 1.00 88.44 140 THR A CA 1
ATOM 1110 C C . THR A 1 140 ? -10.078 -2.089 1.736 1.00 88.44 140 THR A C 1
ATOM 1112 O O . THR A 1 140 ? -11.134 -1.894 2.321 1.00 88.44 140 THR A O 1
ATOM 1115 N N . HIS A 1 141 ? -10.054 -2.366 0.434 1.00 85.69 141 HIS A N 1
ATOM 1116 C CA . HIS A 1 141 ? -11.295 -2.561 -0.322 1.00 85.69 141 HIS A CA 1
ATOM 1117 C C . HIS A 1 141 ? -12.091 -3.801 0.131 1.00 85.69 141 HIS A C 1
ATOM 1119 O O . HIS A 1 141 ? -13.306 -3.822 -0.019 1.00 85.69 141 HIS A O 1
ATOM 1125 N N . GLU A 1 142 ? -11.437 -4.803 0.730 1.00 87.19 142 GLU A N 1
ATOM 1126 C CA . GLU A 1 142 ? -12.094 -6.022 1.226 1.00 87.19 142 GLU A CA 1
ATOM 1127 C C . GLU A 1 142 ? -12.670 -5.868 2.645 1.00 87.19 142 GLU A C 1
ATOM 1129 O O . GLU A 1 142 ? -13.628 -6.555 3.010 1.00 87.19 142 GLU A O 1
ATOM 1134 N N . GLY A 1 143 ? -12.047 -5.030 3.480 1.00 90.00 143 GLY A N 1
ATOM 1135 C CA . GLY A 1 143 ? -12.292 -5.040 4.920 1.00 90.00 143 GLY A CA 1
ATOM 1136 C C . GLY A 1 143 ? -11.245 -4.325 5.771 1.00 90.00 143 GLY A C 1
ATOM 1137 O O . GLY A 1 143 ? -10.353 -3.635 5.266 1.00 90.00 143 GLY A O 1
ATOM 1138 N N . VAL A 1 144 ? -11.312 -4.551 7.084 1.00 91.88 144 VAL A N 1
ATOM 1139 C CA . VAL A 1 144 ? -10.277 -4.135 8.042 1.00 91.88 144 VAL A CA 1
ATOM 1140 C C . VAL A 1 144 ? -9.204 -5.220 8.106 1.00 91.88 144 VAL A C 1
ATOM 1142 O O . VAL A 1 144 ? -9.476 -6.344 8.524 1.00 91.88 144 VAL A O 1
ATOM 1145 N N . ALA A 1 145 ? -7.980 -4.903 7.698 1.00 91.31 145 ALA A N 1
ATOM 1146 C CA . ALA A 1 145 ? -6.863 -5.840 7.683 1.00 91.31 145 ALA A CA 1
ATOM 1147 C C . ALA A 1 145 ? -5.919 -5.598 8.867 1.00 91.31 145 ALA A C 1
ATOM 1149 O O . ALA A 1 145 ? -5.545 -4.461 9.147 1.00 91.31 145 ALA A O 1
ATOM 1150 N N . GLU A 1 146 ? -5.496 -6.674 9.526 1.00 91.44 146 GLU A N 1
ATOM 1151 C CA . GLU A 1 146 ? -4.472 -6.680 10.571 1.00 91.44 146 GLU A CA 1
ATOM 1152 C C . GLU A 1 146 ? -3.162 -7.249 10.014 1.00 91.44 146 GLU A C 1
ATOM 1154 O O . GLU A 1 146 ? -3.139 -8.315 9.395 1.00 91.44 146 GLU A O 1
ATOM 1159 N N . PHE A 1 147 ? -2.059 -6.559 10.278 1.00 90.75 147 PHE A N 1
ATOM 1160 C CA . PHE A 1 147 ? -0.709 -6.902 9.861 1.00 90.75 147 PHE A CA 1
ATOM 1161 C C . PHE A 1 147 ? 0.225 -7.022 11.063 1.00 90.75 147 PHE A C 1
ATOM 1163 O O . PHE A 1 147 ? 0.280 -6.154 11.941 1.00 90.75 147 PHE A O 1
ATOM 1170 N N . PHE A 1 148 ? 1.021 -8.088 11.054 1.00 89.38 148 PHE A N 1
ATOM 1171 C CA . PHE A 1 148 ? 2.150 -8.277 11.954 1.00 89.38 148 PHE A CA 1
ATOM 1172 C C . PHE A 1 148 ? 3.439 -8.254 11.128 1.00 89.38 148 PHE A C 1
ATOM 1174 O O . PHE A 1 148 ? 3.712 -9.187 10.369 1.00 89.38 148 PHE A O 1
ATOM 1181 N N . GLY A 1 149 ? 4.203 -7.163 11.235 1.00 85.94 149 GLY A N 1
ATOM 1182 C CA . GLY A 1 149 ? 5.268 -6.866 10.272 1.00 85.94 149 GLY A CA 1
ATOM 1183 C C . GLY A 1 149 ? 4.691 -6.776 8.855 1.00 85.94 149 GLY A C 1
ATOM 1184 O O . GLY A 1 149 ? 3.626 -6.196 8.655 1.00 85.94 149 GLY A O 1
ATOM 1185 N N . SER A 1 150 ? 5.345 -7.414 7.887 1.00 83.50 150 SER A N 1
ATOM 1186 C CA . SER A 1 150 ? 4.905 -7.472 6.486 1.00 83.50 150 SER A CA 1
ATOM 1187 C C . SER A 1 150 ? 3.807 -8.510 6.197 1.00 83.50 150 SER A C 1
ATOM 1189 O O . SER A 1 150 ? 3.309 -8.595 5.075 1.00 83.50 150 SER A O 1
ATOM 1191 N N . LYS A 1 151 ? 3.392 -9.318 7.181 1.00 88.06 151 LYS A N 1
ATOM 1192 C CA . LYS A 1 151 ? 2.421 -10.399 6.964 1.00 88.06 151 LYS A CA 1
ATOM 1193 C C . LYS A 1 151 ? 1.017 -9.990 7.405 1.00 88.06 151 LYS A C 1
ATOM 1195 O O . LYS A 1 151 ? 0.816 -9.619 8.563 1.00 88.06 151 LYS A O 1
ATOM 1200 N N . ARG A 1 152 ? 0.030 -10.147 6.513 1.00 90.12 152 ARG A N 1
ATOM 1201 C CA . ARG A 1 152 ? -1.396 -10.031 6.862 1.00 90.12 152 ARG A CA 1
ATOM 1202 C C . ARG A 1 152 ? -1.769 -11.179 7.805 1.00 90.12 152 ARG A C 1
ATOM 1204 O O . ARG A 1 152 ? -1.716 -12.344 7.413 1.00 90.12 152 ARG A O 1
ATOM 1211 N N . ALA A 1 153 ? -2.082 -10.844 9.051 1.00 89.81 153 ALA A N 1
ATOM 1212 C CA . ALA A 1 153 ? -2.451 -11.785 10.102 1.00 89.81 153 ALA A CA 1
ATOM 1213 C C . ALA A 1 153 ? -3.953 -12.087 10.082 1.00 89.81 153 ALA A C 1
ATOM 1215 O O . ALA A 1 153 ? -4.343 -13.240 10.249 1.00 89.81 153 ALA A O 1
ATOM 1216 N N . HIS A 1 154 ? -4.780 -11.067 9.841 1.00 89.19 154 HIS A N 1
ATOM 1217 C CA . HIS A 1 154 ? -6.230 -11.207 9.785 1.00 89.19 154 HIS A CA 1
ATOM 1218 C C . HIS A 1 154 ? -6.858 -10.215 8.798 1.00 89.19 154 HIS A C 1
ATOM 1220 O O . HIS A 1 154 ? -6.268 -9.181 8.484 1.00 89.19 154 HIS A O 1
ATOM 1226 N N . LEU A 1 155 ? -8.053 -10.534 8.309 1.00 91.12 155 LEU A N 1
ATOM 1227 C CA . LEU A 1 155 ? -8.900 -9.666 7.505 1.00 91.12 155 LEU A CA 1
ATOM 1228 C C . LEU A 1 155 ? -10.342 -9.855 7.979 1.00 91.12 155 LEU A C 1
ATOM 1230 O O . LEU A 1 155 ? -10.880 -10.946 7.838 1.00 91.12 155 LEU A O 1
ATOM 1234 N N . PHE A 1 156 ? -10.941 -8.790 8.498 1.00 91.06 156 PHE A N 1
ATOM 1235 C CA . PHE A 1 156 ? -12.365 -8.724 8.812 1.00 91.06 156 PHE A CA 1
ATOM 1236 C C . PHE A 1 156 ? -13.083 -8.150 7.602 1.00 91.06 156 PHE A C 1
ATOM 1238 O O . PHE A 1 156 ? -12.928 -6.959 7.308 1.00 91.06 156 PHE A O 1
ATOM 1245 N N . LYS A 1 157 ? -13.812 -8.987 6.864 1.00 90.94 157 LYS A N 1
ATOM 1246 C CA . LYS A 1 157 ? -14.466 -8.537 5.631 1.00 90.94 157 LYS A CA 1
ATOM 1247 C C . LYS A 1 157 ? -15.605 -7.580 5.946 1.00 90.94 157 LYS A C 1
ATOM 1249 O O . LYS A 1 157 ? -16.264 -7.710 6.974 1.00 90.94 157 LYS A O 1
ATOM 1254 N N . TRP A 1 158 ? -15.906 -6.663 5.029 1.00 89.81 158 TRP A N 1
ATOM 1255 C CA . TRP A 1 158 ? -17.023 -5.729 5.218 1.00 89.81 158 TRP A CA 1
ATOM 1256 C C . TRP A 1 158 ? -18.367 -6.418 5.486 1.00 89.81 158 TRP A C 1
ATOM 1258 O O . TRP A 1 158 ? -19.162 -5.896 6.261 1.00 89.81 158 TRP A O 1
ATOM 1268 N N . ALA A 1 159 ? -18.588 -7.597 4.896 1.00 88.00 159 ALA A N 1
ATOM 1269 C CA . ALA A 1 159 ? -19.787 -8.412 5.098 1.00 88.00 159 ALA A CA 1
ATOM 1270 C C . ALA A 1 159 ? -19.875 -9.072 6.490 1.00 88.00 159 ALA A C 1
ATOM 1272 O O . ALA A 1 159 ? -20.960 -9.452 6.907 1.00 88.00 159 ALA A O 1
ATOM 1273 N N . GLU A 1 160 ? -18.751 -9.222 7.197 1.00 87.44 160 GLU A N 1
ATOM 1274 C CA . GLU A 1 160 ? -18.677 -9.834 8.537 1.00 87.44 160 GLU A CA 1
ATOM 1275 C C . GLU A 1 160 ? -18.775 -8.787 9.657 1.00 87.44 160 GLU A C 1
ATOM 1277 O O . GLU A 1 160 ? -18.901 -9.126 10.832 1.00 87.44 160 GLU A O 1
ATOM 1282 N N . ILE A 1 161 ? -18.668 -7.506 9.304 1.00 88.00 161 ILE A N 1
ATOM 1283 C CA . ILE A 1 161 ? -18.690 -6.397 10.248 1.00 88.00 161 ILE A CA 1
ATOM 1284 C C . ILE A 1 161 ? -20.074 -5.771 10.213 1.00 88.00 161 ILE A C 1
ATOM 1286 O O . ILE A 1 161 ? -20.384 -5.072 9.258 1.00 88.00 161 ILE A O 1
ATOM 1290 N N . ASP A 1 162 ? -20.879 -5.913 11.261 1.00 84.94 162 ASP A N 1
ATOM 1291 C CA . ASP A 1 162 ? -22.182 -5.236 11.325 1.00 84.94 162 ASP A CA 1
ATOM 1292 C C . ASP A 1 162 ? -22.030 -3.746 11.649 1.00 84.94 162 ASP A C 1
ATOM 1294 O O . ASP A 1 162 ? -22.546 -2.881 10.935 1.00 84.94 162 ASP A O 1
ATOM 1298 N N . GLN A 1 163 ? -21.272 -3.438 12.704 1.00 85.81 163 GLN A N 1
ATOM 1299 C CA . GLN A 1 163 ? -21.097 -2.089 13.240 1.00 85.81 163 GLN A CA 1
ATOM 1300 C C . GLN A 1 163 ? -19.683 -1.884 13.792 1.00 85.81 163 GLN A C 1
ATOM 1302 O O . GLN A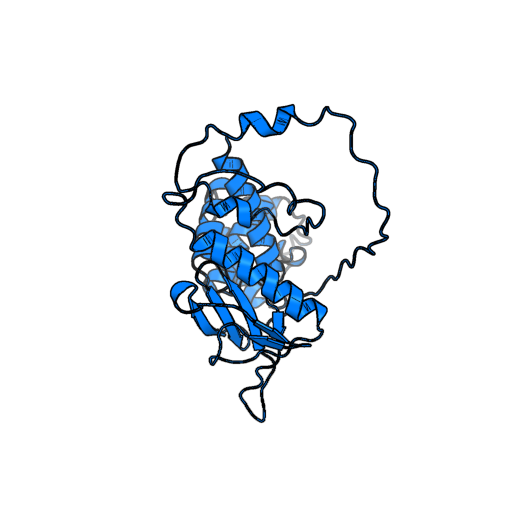 1 163 ? -19.057 -2.811 14.304 1.00 85.81 163 GLN A O 1
ATOM 1307 N N . PHE A 1 164 ? -19.216 -0.636 13.739 1.00 89.31 164 PHE A N 1
ATOM 1308 C CA . PHE A 1 164 ? -17.972 -0.199 14.369 1.00 89.31 164 PHE A CA 1
ATOM 1309 C C . PHE A 1 164 ? -18.275 0.542 15.670 1.00 89.31 164 PHE A C 1
ATOM 1311 O O . PHE A 1 164 ? -19.149 1.410 15.700 1.00 89.31 164 PHE A O 1
ATOM 1318 N N . PHE A 1 165 ? -17.486 0.283 16.711 1.00 89.44 165 PHE A N 1
ATOM 1319 C CA . PHE A 1 165 ? -17.549 1.018 17.975 1.00 89.44 165 PHE A CA 1
ATOM 1320 C C . PHE A 1 165 ? -16.196 1.653 18.298 1.00 89.44 165 PHE A C 1
ATOM 1322 O O . PHE A 1 165 ? -15.140 1.156 17.899 1.00 89.44 165 PHE A O 1
ATOM 1329 N N . TYR A 1 166 ? -16.218 2.741 19.065 1.00 89.62 166 TYR A N 1
ATOM 1330 C CA . TYR A 1 166 ? -15.018 3.275 19.697 1.00 89.62 166 TYR A CA 1
ATOM 1331 C C . TYR A 1 166 ? -15.324 3.729 21.126 1.00 89.62 166 TYR A C 1
ATOM 1333 O O . TYR A 1 166 ? -16.386 4.285 21.405 1.00 89.62 166 TYR A O 1
ATOM 1341 N N . SER A 1 167 ? -14.390 3.493 22.046 1.00 89.81 167 SER A N 1
ATOM 1342 C CA . SER A 1 167 ? -14.503 3.915 23.444 1.00 89.81 167 SER A CA 1
ATOM 1343 C C . SER A 1 167 ? -13.146 4.357 23.974 1.00 89.81 167 SER A C 1
ATOM 1345 O O . SER A 1 167 ? -12.175 3.603 23.980 1.00 89.81 167 SER A O 1
ATOM 1347 N N . GLY A 1 168 ? -13.040 5.617 24.399 1.00 91.88 168 GLY A N 1
ATOM 1348 C CA . GLY A 1 168 ? -11.769 6.183 24.851 1.00 91.88 168 GLY A CA 1
ATOM 1349 C C . GLY A 1 168 ? -10.690 6.096 23.767 1.00 91.88 168 GLY A C 1
ATOM 1350 O O . GLY A 1 168 ? -10.773 6.790 22.761 1.00 91.88 168 GLY A O 1
ATOM 1351 N N . LYS A 1 169 ? -9.658 5.274 23.987 1.00 93.62 169 LYS A N 1
ATOM 1352 C CA . LYS A 1 169 ? -8.571 5.036 23.017 1.00 93.62 169 LYS A CA 1
ATOM 1353 C C . LYS A 1 169 ? -8.765 3.769 22.186 1.00 93.62 169 LYS A C 1
ATOM 1355 O O . LYS A 1 169 ? -7.861 3.401 21.449 1.00 93.62 169 LYS A O 1
ATOM 1360 N N . ASN A 1 170 ? -9.887 3.086 22.336 1.00 91.88 170 ASN A N 1
ATOM 1361 C CA . ASN A 1 170 ? -10.078 1.763 21.786 1.00 91.88 170 ASN A CA 1
ATOM 1362 C C . ASN A 1 170 ? -11.012 1.811 20.576 1.00 91.88 170 ASN A C 1
ATOM 1364 O O . ASN A 1 170 ? -12.069 2.438 20.635 1.00 91.88 170 ASN A O 1
ATOM 1368 N N . PHE A 1 171 ? -10.609 1.149 19.499 1.00 91.81 171 PHE A N 1
ATOM 1369 C CA . PHE A 1 171 ? -11.391 0.914 18.291 1.00 91.81 171 PHE A CA 1
ATOM 1370 C C . PHE A 1 171 ? -11.807 -0.557 18.234 1.00 91.81 171 PHE A C 1
ATOM 1372 O O . PHE A 1 171 ? -11.002 -1.442 18.527 1.00 91.81 171 PHE A O 1
ATOM 1379 N N . ILE A 1 172 ? -13.058 -0.825 17.869 1.00 90.38 172 ILE A N 1
ATOM 1380 C CA . ILE A 1 172 ? -13.641 -2.164 17.914 1.00 90.38 172 ILE A CA 1
ATOM 1381 C C . ILE A 1 172 ? -14.398 -2.412 16.597 1.00 90.38 172 ILE A C 1
ATOM 1383 O O . ILE A 1 172 ? -15.490 -1.868 16.412 1.00 90.38 172 ILE A O 1
ATOM 1387 N N . PRO A 1 173 ? -13.843 -3.216 15.671 1.00 82.69 173 PRO A N 1
ATOM 1388 C CA . PRO A 1 173 ? -14.464 -3.491 14.379 1.00 82.69 173 PRO A CA 1
ATOM 1389 C C . PRO A 1 173 ? -15.636 -4.485 14.410 1.00 82.69 173 PRO A C 1
ATOM 1391 O O . PRO A 1 173 ? -16.189 -4.757 13.358 1.00 82.69 173 PRO A O 1
ATOM 1394 N N . ALA A 1 174 ? -16.027 -5.017 15.572 1.00 77.31 174 ALA A N 1
ATOM 1395 C CA . ALA A 1 174 ? -17.273 -5.768 15.785 1.00 77.31 174 ALA A CA 1
ATOM 1396 C C . ALA A 1 174 ? -17.467 -6.063 17.282 1.00 77.31 174 ALA A C 1
ATOM 1398 O O . ALA A 1 174 ? -16.497 -6.051 18.037 1.00 77.31 174 ALA A O 1
ATOM 1399 N N . HIS A 1 175 ? -18.692 -6.370 17.718 1.00 58.25 175 HIS A N 1
ATOM 1400 C CA . HIS A 1 175 ? -19.047 -6.429 19.146 1.00 58.25 175 HIS A CA 1
ATOM 1401 C C . HIS A 1 175 ? -18.271 -7.486 19.974 1.00 58.25 175 HIS A C 1
ATOM 1403 O O . HIS A 1 175 ? -18.172 -7.341 21.186 1.00 58.25 175 HIS A O 1
ATOM 1409 N N . GLU A 1 176 ? -17.633 -8.489 19.352 1.00 59.25 176 GLU A N 1
ATOM 1410 C CA . GLU A 1 176 ? -16.933 -9.580 20.071 1.00 59.25 176 GLU A CA 1
ATOM 1411 C C . GLU A 1 176 ? -15.526 -9.913 19.529 1.00 59.25 176 GLU A C 1
ATOM 1413 O O . GLU A 1 176 ? -14.850 -10.846 19.981 1.00 59.25 176 GLU A O 1
ATOM 1418 N N . ILE A 1 177 ? -15.061 -9.168 18.525 1.00 68.81 177 ILE A N 1
ATOM 1419 C CA . ILE A 1 177 ? -14.082 -9.714 17.586 1.00 68.81 177 ILE A CA 1
ATOM 1420 C C . ILE A 1 177 ? -12.622 -9.442 17.976 1.00 68.81 177 ILE A C 1
ATOM 1422 O O . ILE A 1 177 ? -11.839 -10.389 17.993 1.00 68.81 177 ILE A O 1
ATOM 1426 N N . THR A 1 178 ? -12.231 -8.227 18.357 1.00 79.25 178 THR A N 1
ATOM 1427 C CA . THR A 1 178 ? -10.969 -7.868 19.050 1.00 79.25 178 THR A CA 1
ATOM 1428 C C . THR A 1 178 ? -10.989 -6.357 19.237 1.00 79.25 178 THR A C 1
ATOM 1430 O O . THR A 1 178 ? -11.318 -5.628 18.308 1.00 79.25 178 THR A O 1
ATOM 1433 N N . GLU A 1 179 ? -10.637 -5.872 20.422 1.00 89.81 179 GLU A N 1
ATOM 1434 C CA . GLU A 1 179 ? -10.503 -4.440 20.670 1.00 89.81 179 GLU A CA 1
ATOM 1435 C C . GLU A 1 179 ? -9.052 -3.992 20.421 1.00 89.81 179 GLU A C 1
ATOM 1437 O O . GLU A 1 179 ? -8.089 -4.642 20.837 1.00 89.81 179 GLU A O 1
ATOM 1442 N N . TYR A 1 180 ? -8.899 -2.867 19.726 1.00 91.50 180 TYR A N 1
ATOM 1443 C CA . TYR A 1 180 ? -7.622 -2.289 19.329 1.00 91.50 180 TYR A CA 1
ATOM 1444 C C . TYR A 1 180 ? -7.384 -0.976 20.058 1.00 91.50 180 TYR A C 1
ATOM 1446 O O . TYR A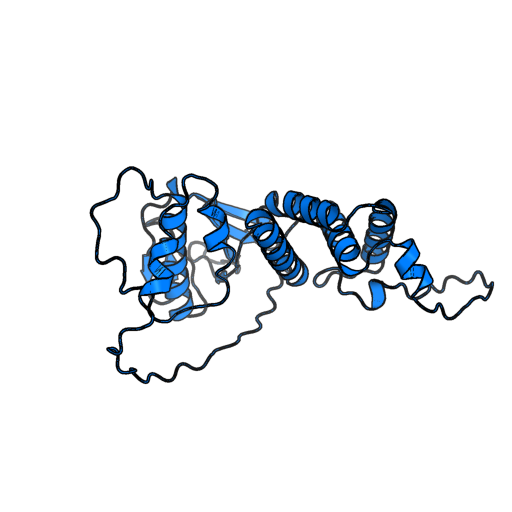 1 180 ? -8.038 0.030 19.792 1.00 91.50 180 TYR A O 1
ATOM 1454 N N . LYS A 1 181 ? -6.404 -0.955 20.958 1.00 93.31 181 LYS A N 1
ATOM 1455 C CA . LYS A 1 181 ? -6.000 0.257 21.665 1.00 93.31 181 LYS A CA 1
ATOM 1456 C C . LYS A 1 181 ? -5.089 1.110 20.785 1.00 93.31 181 LYS A C 1
ATOM 1458 O O . LYS A 1 181 ? -3.953 0.732 20.493 1.00 93.31 181 LYS A O 1
ATOM 1463 N N . CYS A 1 182 ? -5.581 2.275 20.393 1.00 93.06 182 CYS A N 1
ATOM 1464 C CA . CYS A 1 182 ? -4.857 3.305 19.662 1.00 93.06 182 CYS A CA 1
ATOM 1465 C C . CYS A 1 182 ? -3.985 4.163 20.599 1.00 93.06 182 CYS A C 1
ATOM 1467 O O . CYS A 1 182 ? -4.143 4.174 21.825 1.00 93.06 182 CYS A O 1
ATOM 1469 N N . GLU A 1 183 ? -3.075 4.946 20.016 1.00 92.31 183 GLU A N 1
ATOM 1470 C CA . GLU A 1 183 ? -2.208 5.878 20.756 1.00 92.3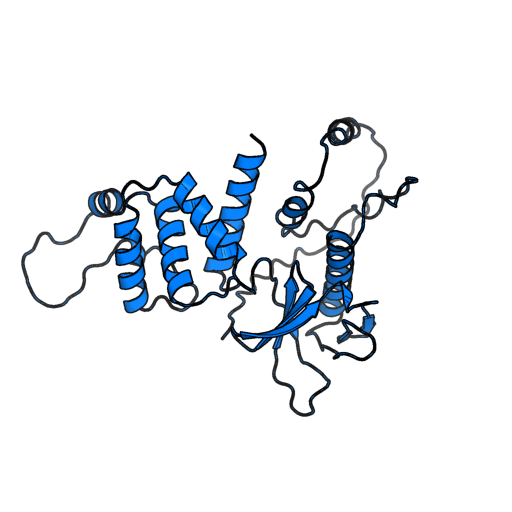1 183 GLU A CA 1
ATOM 1471 C C . GLU A 1 183 ? -3.019 6.980 21.473 1.00 92.31 183 GLU A C 1
ATOM 1473 O O . GLU A 1 183 ? -2.748 7.342 22.629 1.00 92.31 183 GLU A O 1
ATOM 1478 N N . SER A 1 184 ? -4.071 7.478 20.817 1.00 92.81 184 SER A N 1
ATOM 1479 C CA . SER A 1 184 ? -4.931 8.548 21.321 1.00 92.81 184 SER A CA 1
ATOM 1480 C C . SER A 1 184 ? -6.410 8.306 21.006 1.00 92.81 184 SER A C 1
ATOM 1482 O O . SER A 1 184 ? -6.758 7.538 20.112 1.00 92.81 184 SER A O 1
ATOM 1484 N N . ARG A 1 185 ? -7.288 9.007 21.737 1.00 93.62 185 ARG A N 1
ATOM 1485 C CA . ARG A 1 185 ? -8.736 9.016 21.479 1.00 93.62 185 ARG A CA 1
ATOM 1486 C C . ARG A 1 185 ? -9.078 9.614 20.114 1.00 93.62 185 ARG A C 1
ATOM 1488 O O . ARG A 1 185 ? -10.034 9.172 19.491 1.00 93.62 185 ARG A O 1
ATOM 1495 N N . ALA A 1 186 ? -8.302 10.602 19.663 1.00 91.88 186 ALA A N 1
ATOM 1496 C CA . ALA A 1 186 ? -8.492 11.217 18.353 1.00 91.88 186 ALA A CA 1
ATOM 1497 C C . ALA A 1 186 ? -8.310 10.181 17.236 1.00 91.88 186 ALA A C 1
ATOM 1499 O O . ALA A 1 186 ? -9.207 10.020 16.421 1.00 91.88 186 ALA A O 1
ATOM 1500 N N . ILE A 1 187 ? -7.228 9.394 17.292 1.00 90.94 187 ILE A N 1
ATOM 1501 C CA . ILE A 1 187 ? -6.952 8.336 16.306 1.00 90.94 187 ILE A CA 1
ATOM 1502 C C . ILE A 1 187 ? -8.054 7.270 16.312 1.00 90.94 187 ILE A C 1
ATOM 1504 O O . ILE A 1 187 ? -8.512 6.868 15.251 1.00 90.94 187 ILE A O 1
ATOM 1508 N N . ALA A 1 188 ? -8.515 6.834 17.490 1.00 92.31 188 ALA A N 1
ATOM 1509 C CA . ALA A 1 188 ? -9.598 5.850 17.578 1.00 92.31 188 ALA A CA 1
ATOM 1510 C C . ALA A 1 188 ? -10.909 6.367 16.954 1.00 92.31 188 ALA A C 1
ATOM 1512 O O . ALA A 1 188 ? -11.593 5.631 16.247 1.00 92.31 188 ALA A O 1
ATOM 1513 N N . SER A 1 189 ? -11.238 7.642 17.190 1.00 92.19 189 SER A N 1
ATOM 1514 C CA . SER A 1 189 ? -12.427 8.287 16.626 1.00 92.19 189 SER A CA 1
ATOM 1515 C C . SER A 1 189 ? -12.325 8.492 15.112 1.00 92.19 189 SER A C 1
ATOM 1517 O O . SER A 1 189 ? -13.322 8.328 14.414 1.00 92.19 189 SER A O 1
ATOM 1519 N N . GLU A 1 190 ? -11.149 8.861 14.600 1.00 91.50 190 GLU A N 1
ATOM 1520 C CA . GLU A 1 190 ? -10.911 9.030 13.161 1.00 91.50 190 GLU A CA 1
ATOM 1521 C C . GLU A 1 190 ? -10.958 7.689 12.436 1.00 91.50 190 GLU A C 1
ATOM 1523 O O . GLU A 1 190 ? -11.666 7.557 11.443 1.00 91.50 190 GLU A O 1
ATOM 1528 N N . LEU A 1 191 ? -10.295 6.668 12.983 1.00 91.06 191 LEU A N 1
ATOM 1529 C CA . LEU A 1 191 ? -10.315 5.323 12.422 1.00 91.06 191 LEU A CA 1
ATOM 1530 C C . LEU A 1 191 ? -11.736 4.758 12.340 1.00 91.06 191 LEU A C 1
ATOM 1532 O O . LEU A 1 191 ? -12.088 4.132 11.344 1.00 91.06 191 LEU A O 1
ATOM 1536 N N . TRP A 1 192 ? -12.560 5.017 13.358 1.00 92.56 192 TRP A N 1
ATOM 1537 C CA . TRP A 1 192 ? -13.981 4.683 13.335 1.00 92.56 192 TRP A CA 1
ATOM 1538 C C . TRP A 1 192 ? -14.735 5.394 12.200 1.00 92.56 192 TRP A C 1
ATOM 1540 O O . TRP A 1 192 ? -15.434 4.723 11.440 1.00 92.56 192 TRP A O 1
ATOM 1550 N N . SER A 1 193 ? -14.551 6.711 12.038 1.00 90.62 193 SER A N 1
ATOM 1551 C CA . SER A 1 193 ? -15.177 7.485 10.949 1.00 90.62 193 SER A CA 1
ATOM 1552 C C . SER A 1 193 ? -14.771 6.942 9.580 1.00 90.62 193 SER A C 1
ATOM 1554 O O . SER A 1 193 ? -15.621 6.634 8.749 1.00 90.62 193 SER A O 1
ATOM 1556 N N . TRP A 1 194 ? -13.470 6.729 9.369 1.00 91.94 194 TRP A N 1
ATOM 1557 C CA . TRP A 1 194 ? -12.939 6.226 8.103 1.00 91.94 194 TRP A CA 1
ATOM 1558 C C . TRP A 1 194 ? -13.388 4.802 7.790 1.00 91.94 194 TRP A C 1
ATOM 1560 O O . TRP A 1 194 ? -13.590 4.473 6.619 1.00 91.94 194 TRP A O 1
ATOM 1570 N N . ALA A 1 195 ? -13.531 3.949 8.808 1.00 90.94 195 ALA A N 1
ATOM 1571 C CA . ALA A 1 195 ? -14.035 2.590 8.644 1.00 90.94 195 ALA A CA 1
ATOM 1572 C C . ALA A 1 195 ? -15.507 2.592 8.222 1.00 90.94 195 ALA A C 1
ATOM 1574 O O . ALA A 1 195 ? -15.878 1.856 7.308 1.00 90.94 195 ALA A O 1
ATOM 1575 N N . LEU A 1 196 ? -16.320 3.458 8.833 1.00 90.31 196 LEU A N 1
ATOM 1576 C CA . LEU A 1 196 ? -17.722 3.625 8.469 1.00 90.31 196 LEU A CA 1
ATOM 1577 C C . LEU A 1 196 ? -17.869 4.129 7.027 1.00 90.31 196 LEU A C 1
ATOM 1579 O O . LEU A 1 196 ? -18.575 3.507 6.238 1.00 90.31 196 LEU A O 1
ATOM 1583 N N . GLU A 1 197 ? -17.159 5.200 6.668 1.00 89.00 197 GLU A N 1
ATOM 1584 C CA . GLU A 1 197 ? -17.162 5.770 5.313 1.00 89.00 197 GLU A CA 1
ATOM 1585 C C . GLU A 1 197 ? -16.747 4.738 4.257 1.00 89.00 197 GLU A C 1
ATOM 1587 O O . GLU A 1 197 ? -17.414 4.587 3.236 1.00 89.00 197 GLU A O 1
ATOM 1592 N N . ARG A 1 198 ? -15.676 3.975 4.514 1.00 88.62 198 ARG A N 1
ATOM 1593 C CA . ARG A 1 198 ? -15.199 2.935 3.589 1.00 88.62 198 ARG A CA 1
ATOM 1594 C C . ARG A 1 198 ? -16.169 1.775 3.460 1.00 88.62 198 ARG A C 1
ATOM 1596 O O . ARG A 1 198 ? -16.411 1.340 2.340 1.00 88.62 198 ARG A O 1
ATOM 1603 N N . LYS A 1 199 ? -16.742 1.289 4.563 1.00 87.62 199 LYS A N 1
ATOM 1604 C CA . LYS A 1 199 ? -17.755 0.233 4.495 1.00 87.62 199 LYS A CA 1
ATOM 1605 C C . LYS A 1 199 ? -18.932 0.695 3.637 1.00 87.62 199 LYS A C 1
ATOM 1607 O O . LYS A 1 199 ? -19.274 0.005 2.687 1.00 87.62 199 LYS A O 1
ATOM 1612 N N . LEU A 1 200 ? -19.480 1.882 3.912 1.00 88.00 200 LEU A N 1
ATOM 1613 C CA . LEU A 1 200 ? -20.575 2.454 3.123 1.00 88.00 200 LEU A CA 1
ATOM 1614 C C . LEU A 1 200 ? -20.211 2.533 1.638 1.00 88.00 200 LEU A C 1
ATOM 1616 O O . LEU A 1 200 ? -20.972 2.081 0.793 1.00 88.00 200 LEU A O 1
ATOM 1620 N N . PHE A 1 201 ? -19.020 3.032 1.324 1.00 85.62 201 PHE A N 1
ATOM 1621 C CA . PHE A 1 201 ? -18.553 3.138 -0.051 1.00 85.62 201 PHE A CA 1
ATOM 1622 C C . PHE A 1 201 ? -18.494 1.787 -0.792 1.00 85.62 201 PHE A C 1
ATOM 1624 O O . PHE A 1 201 ? -18.842 1.730 -1.967 1.00 85.62 201 PHE A O 1
ATOM 1631 N N . PHE A 1 202 ? -18.078 0.702 -0.128 1.00 84.56 202 PHE A N 1
ATOM 1632 C CA . PHE A 1 202 ? -17.929 -0.615 -0.764 1.00 84.56 202 PHE A CA 1
ATOM 1633 C C . PHE A 1 202 ? -19.167 -1.518 -0.678 1.00 84.56 202 PHE A C 1
ATOM 1635 O O . PHE A 1 202 ? -19.235 -2.492 -1.423 1.00 84.56 202 PHE A O 1
ATOM 1642 N N . THR A 1 203 ? -20.115 -1.248 0.226 1.00 83.75 203 THR A N 1
ATOM 1643 C CA . THR A 1 203 ? -21.274 -2.132 0.459 1.00 83.75 203 THR A CA 1
ATOM 1644 C C . THR A 1 203 ? -22.626 -1.514 0.125 1.00 83.75 203 THR A C 1
ATOM 1646 O O . THR A 1 203 ? -23.623 -2.228 0.173 1.00 83.75 203 THR A O 1
ATOM 1649 N N . LEU A 1 204 ? -22.718 -0.203 -0.124 1.00 79.94 204 LEU A N 1
ATOM 1650 C CA . LEU A 1 204 ? -23.995 0.411 -0.487 1.00 79.94 204 LEU A CA 1
ATOM 1651 C C . LEU A 1 204 ? -24.377 0.056 -1.929 1.00 79.94 204 LEU A C 1
ATOM 1653 O O . LEU A 1 204 ? -23.737 0.500 -2.879 1.00 79.94 204 LEU A O 1
ATOM 1657 N N . ASP A 1 205 ? -25.482 -0.673 -2.080 1.00 63.50 205 ASP A N 1
ATOM 1658 C CA . ASP A 1 205 ? -26.149 -0.854 -3.368 1.00 63.50 205 ASP A CA 1
ATOM 1659 C C . ASP A 1 205 ? -26.896 0.432 -3.747 1.00 63.50 205 ASP A C 1
ATOM 1661 O O . ASP A 1 205 ? -27.969 0.744 -3.221 1.00 63.50 205 ASP A O 1
ATOM 1665 N N . ILE A 1 206 ? -26.334 1.182 -4.697 1.00 56.12 206 ILE A N 1
ATOM 1666 C CA . ILE A 1 206 ? -26.885 2.453 -5.203 1.00 56.12 206 ILE A CA 1
ATOM 1667 C C . ILE A 1 206 ? -28.288 2.260 -5.821 1.00 56.12 206 ILE A C 1
ATOM 1669 O O . ILE A 1 206 ? -29.071 3.203 -5.912 1.00 56.12 206 ILE A O 1
ATOM 1673 N N . THR A 1 207 ? -28.663 1.033 -6.191 1.00 47.28 207 THR A N 1
ATOM 1674 C CA . THR A 1 207 ? -29.943 0.727 -6.848 1.00 47.28 207 THR A CA 1
ATOM 1675 C C . THR A 1 207 ? -31.169 0.828 -5.938 1.00 47.28 207 THR A C 1
ATOM 1677 O O . THR A 1 207 ? -32.276 0.938 -6.454 1.00 47.28 207 THR A O 1
ATOM 1680 N N . ASN A 1 208 ? -31.006 0.808 -4.608 1.00 44.28 208 ASN A N 1
ATOM 1681 C CA . ASN A 1 208 ? -32.131 0.765 -3.660 1.00 44.28 208 ASN A CA 1
ATOM 1682 C C . ASN A 1 208 ? -32.307 2.043 -2.819 1.00 44.28 208 ASN A C 1
ATOM 1684 O O . ASN A 1 208 ? -33.156 2.068 -1.929 1.00 44.28 208 ASN A O 1
ATOM 1688 N N . ALA A 1 209 ? -31.534 3.104 -3.070 1.00 43.44 209 ALA A N 1
ATOM 1689 C CA . ALA A 1 209 ? -31.508 4.274 -2.192 1.00 43.44 209 ALA A CA 1
ATOM 1690 C C . ALA A 1 209 ? -31.620 5.613 -2.939 1.00 43.44 209 ALA A C 1
ATOM 1692 O O . ALA A 1 209 ? -30.626 6.315 -3.065 1.00 43.44 209 ALA A O 1
ATOM 1693 N N . ILE A 1 210 ? -32.833 6.014 -3.349 1.00 37.53 210 ILE A N 1
ATOM 1694 C CA . ILE A 1 210 ? -33.213 7.438 -3.499 1.00 37.53 210 ILE A CA 1
ATOM 1695 C C . ILE A 1 210 ? -34.681 7.596 -3.043 1.00 37.53 210 ILE A C 1
ATOM 1697 O O . ILE A 1 210 ? -35.552 6.886 -3.546 1.00 37.53 210 ILE A O 1
ATOM 1701 N N . PRO A 1 211 ? -34.962 8.451 -2.036 1.00 34.03 211 PRO A N 1
ATOM 1702 C CA . PRO A 1 211 ? -35.240 9.874 -2.287 1.00 34.03 211 PRO A CA 1
ATOM 1703 C C . PRO A 1 211 ? -34.222 10.807 -1.607 1.00 34.03 211 PRO A C 1
ATOM 1705 O O . PRO A 1 211 ? -33.953 10.693 -0.415 1.00 34.03 211 PRO A O 1
ATOM 1708 N N . THR A 1 212 ? -33.665 11.756 -2.357 1.00 38.91 212 THR A N 1
ATOM 1709 C CA . THR A 1 212 ? -32.806 12.863 -1.883 1.00 38.91 212 THR A CA 1
ATOM 1710 C C . THR A 1 212 ? -33.641 13.999 -1.247 1.00 38.91 212 THR A C 1
ATOM 1712 O O . THR A 1 212 ? -34.830 14.087 -1.557 1.00 38.91 212 THR A O 1
ATOM 1715 N N . PRO A 1 213 ? -33.076 14.978 -0.487 1.00 46.41 213 PRO A N 1
ATOM 1716 C CA . PRO A 1 213 ? -31.835 15.041 0.317 1.00 46.41 213 PRO A CA 1
ATOM 1717 C C . PRO A 1 213 ? -32.108 15.502 1.801 1.00 46.41 213 PRO A C 1
ATOM 1719 O O . PRO A 1 213 ? -33.241 15.849 2.129 1.00 46.41 213 PRO A O 1
ATOM 1722 N N . PRO A 1 214 ? -31.122 15.491 2.738 1.00 37.22 214 PRO A N 1
ATOM 1723 C CA . PRO A 1 214 ? -30.045 16.486 2.782 1.00 37.22 214 PRO A CA 1
ATOM 1724 C C . PRO A 1 214 ? -28.668 15.809 2.863 1.00 37.22 214 PRO A C 1
ATOM 1726 O O . PRO A 1 214 ? -27.953 15.905 3.857 1.00 37.22 214 PRO A O 1
ATOM 1729 N N . PHE A 1 215 ? -28.256 15.148 1.785 1.00 39.88 215 PHE A N 1
ATOM 1730 C CA . PHE A 1 215 ? -26.860 14.760 1.571 1.00 39.88 215 PHE A CA 1
ATOM 1731 C C . PHE A 1 215 ? -26.076 15.978 1.052 1.00 39.88 215 PHE A C 1
ATOM 1733 O O . PHE A 1 215 ? -25.702 16.039 -0.109 1.00 39.88 215 PHE A O 1
ATOM 1740 N N . CYS A 1 216 ? -25.906 17.020 1.873 1.00 36.06 216 CYS A N 1
ATOM 1741 C CA . CYS A 1 216 ? -25.070 18.168 1.480 1.00 36.06 216 CYS A CA 1
ATOM 1742 C C . CYS A 1 216 ? -24.438 18.963 2.635 1.00 36.06 216 CYS A C 1
ATOM 1744 O O . CYS A 1 216 ? -23.793 19.975 2.385 1.00 36.06 216 CYS A O 1
ATOM 1746 N N . THR A 1 217 ? -24.554 18.527 3.893 1.00 31.73 217 THR A N 1
ATOM 1747 C CA . THR A 1 217 ? -23.978 19.260 5.042 1.00 31.73 217 THR A CA 1
ATOM 1748 C C . THR A 1 217 ? -22.789 18.574 5.721 1.00 31.73 217 THR A C 1
ATOM 1750 O O . THR A 1 217 ? -22.211 19.159 6.632 1.00 31.73 217 THR A O 1
ATOM 1753 N N . LEU A 1 218 ? -22.345 17.401 5.251 1.00 33.28 218 LEU A N 1
ATOM 1754 C CA . LEU A 1 218 ? -21.141 16.724 5.771 1.00 33.28 218 LEU A CA 1
ATOM 1755 C C . LEU A 1 218 ? -19.878 16.896 4.910 1.00 33.28 218 LEU A C 1
ATOM 1757 O O . LEU A 1 218 ? -18.795 16.538 5.355 1.00 33.28 218 LEU A O 1
ATOM 1761 N N . PHE A 1 219 ? -19.971 17.542 3.743 1.00 34.97 219 PHE A N 1
ATOM 1762 C CA . PHE A 1 219 ? -18.806 17.924 2.927 1.00 34.97 219 PHE A CA 1
ATOM 1763 C C . PHE A 1 219 ? -18.302 19.342 3.229 1.00 34.97 219 PHE A C 1
ATOM 1765 O O . PHE A 1 219 ? -17.756 20.024 2.365 1.00 34.97 219 PHE A O 1
ATOM 1772 N N . SER A 1 220 ? -18.479 19.807 4.467 1.00 31.23 220 SER A N 1
ATOM 1773 C CA . SER A 1 220 ? -17.902 21.072 4.911 1.00 31.23 220 SER A CA 1
ATOM 1774 C C . SER A 1 220 ? -16.686 20.797 5.788 1.00 31.23 220 SER A C 1
ATOM 1776 O O . SER A 1 220 ? -16.797 20.452 6.961 1.00 31.23 220 SER A O 1
ATOM 1778 N N . ASN A 1 221 ? -15.514 20.974 5.178 1.00 33.16 221 ASN A N 1
ATOM 1779 C CA . ASN A 1 221 ? -14.212 21.124 5.824 1.00 33.16 221 ASN A CA 1
ATOM 1780 C C . ASN A 1 221 ? -13.686 19.920 6.618 1.00 33.16 221 ASN A C 1
ATOM 1782 O O . ASN A 1 221 ? -13.597 19.968 7.841 1.00 33.16 221 ASN A O 1
ATOM 1786 N N . LYS A 1 222 ? -13.205 18.904 5.892 1.00 30.50 222 LYS A N 1
ATOM 1787 C CA . LYS A 1 222 ? -12.044 18.068 6.259 1.00 30.50 222 LYS A CA 1
ATOM 1788 C C . LYS A 1 222 ? -11.536 17.323 5.016 1.00 30.50 222 LYS A C 1
ATOM 1790 O O . LYS A 1 222 ? -11.567 16.106 4.939 1.00 30.50 222 LYS A O 1
ATOM 1795 N N . PHE A 1 223 ? -11.047 18.086 4.038 1.00 31.06 223 PHE A N 1
ATOM 1796 C CA . PHE A 1 223 ? -10.157 17.542 3.012 1.00 31.06 223 PHE A CA 1
ATOM 1797 C C . PHE A 1 223 ? -8.847 17.160 3.705 1.00 31.06 223 PHE A C 1
ATOM 1799 O O . PHE A 1 223 ? -8.009 18.018 3.992 1.00 31.06 223 PHE A O 1
ATOM 1806 N N . CYS A 1 224 ? -8.692 15.879 4.030 1.00 28.23 224 CYS A N 1
ATOM 1807 C CA . CYS A 1 224 ? -7.383 15.311 4.295 1.00 28.23 224 CYS A CA 1
ATOM 1808 C C . CYS A 1 224 ? -6.985 14.559 3.031 1.00 28.23 224 CYS A C 1
ATOM 1810 O O . CYS A 1 224 ? -7.690 13.675 2.567 1.00 28.23 224 CYS A O 1
ATOM 1812 N N . MET A 1 225 ? -5.869 14.987 2.457 1.00 35.12 225 MET A N 1
ATOM 1813 C CA . MET A 1 225 ? -5.348 14.692 1.125 1.00 35.12 225 MET A CA 1
ATOM 1814 C C . MET A 1 225 ? -4.917 13.218 0.949 1.00 35.12 225 MET A C 1
ATOM 1816 O O . MET A 1 225 ? -3.759 12.925 0.671 1.00 35.12 225 MET A O 1
ATOM 1820 N N . PHE A 1 226 ? -5.862 12.296 1.122 1.00 38.69 226 PHE A N 1
ATOM 1821 C CA . PHE A 1 226 ? -5.878 10.914 0.630 1.00 38.69 226 PHE A CA 1
ATOM 1822 C C . PHE A 1 226 ? -6.997 10.708 -0.426 1.00 38.69 226 PHE A C 1
ATOM 1824 O O . PHE A 1 226 ? -7.134 9.629 -1.009 1.00 38.69 226 PHE A O 1
ATOM 1831 N N . ASP A 1 227 ? -7.728 11.784 -0.744 1.00 41.09 227 ASP A N 1
ATOM 1832 C CA . ASP A 1 227 ? -8.915 11.874 -1.610 1.00 41.09 227 ASP A CA 1
ATOM 1833 C C . ASP A 1 227 ? -8.647 11.880 -3.130 1.00 41.09 227 ASP A C 1
ATOM 1835 O O . ASP A 1 227 ? -9.232 12.654 -3.880 1.00 41.09 227 ASP A O 1
ATOM 1839 N N . PHE A 1 228 ? -7.808 10.976 -3.636 1.00 39.03 228 PHE A N 1
ATOM 1840 C CA . PHE A 1 228 ? -7.932 10.559 -5.048 1.00 39.03 228 PHE A CA 1
ATOM 1841 C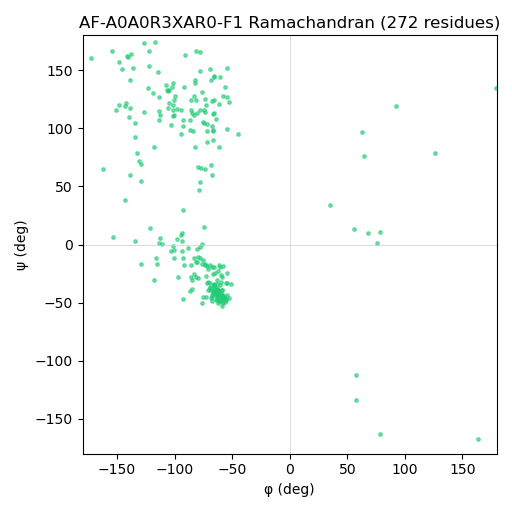 C . PHE A 1 228 ? -8.251 9.071 -5.179 1.00 39.03 228 PHE A C 1
ATOM 1843 O O . PHE A 1 228 ? -8.990 8.689 -6.082 1.00 39.03 228 PHE A O 1
ATOM 1850 N N . GLY A 1 229 ? -7.797 8.237 -4.236 1.00 37.75 229 GLY A N 1
ATOM 1851 C CA . GLY A 1 229 ? -8.090 6.800 -4.234 1.00 37.75 229 GLY A CA 1
ATOM 1852 C C . GLY A 1 229 ? -9.567 6.459 -3.994 1.00 37.75 229 GLY A C 1
ATOM 1853 O O . GLY A 1 229 ? -10.032 5.425 -4.461 1.00 37.75 229 GLY A O 1
ATOM 1854 N N . HIS A 1 230 ? -10.322 7.332 -3.318 1.00 40.94 230 HIS A N 1
ATOM 1855 C CA . HIS A 1 230 ? -11.747 7.112 -3.025 1.00 40.94 230 HIS A CA 1
ATOM 1856 C C . HIS A 1 230 ? -12.680 7.457 -4.195 1.00 40.94 230 HIS A C 1
ATOM 1858 O O . HIS A 1 230 ? -13.692 6.795 -4.383 1.00 40.94 230 HIS A O 1
ATOM 1864 N N . PHE A 1 231 ? -12.298 8.388 -5.076 1.00 35.16 231 PHE A N 1
ATOM 1865 C CA . PHE A 1 231 ? -13.034 8.628 -6.329 1.00 35.16 231 PHE A CA 1
ATOM 1866 C C . PHE A 1 231 ? -12.811 7.501 -7.367 1.00 35.16 231 PHE A C 1
ATOM 1868 O O . PHE A 1 231 ? -13.573 7.341 -8.319 1.00 35.16 231 PHE A O 1
ATOM 1875 N N . LEU A 1 232 ? -11.756 6.700 -7.180 1.00 39.44 232 LEU A N 1
ATOM 1876 C CA . LEU A 1 232 ? -11.218 5.743 -8.153 1.00 39.44 232 LEU A CA 1
ATOM 1877 C C . LEU A 1 232 ? -11.977 4.402 -8.230 1.00 39.44 232 LEU A C 1
ATOM 1879 O O . LEU A 1 232 ? -11.801 3.681 -9.207 1.00 39.44 232 LEU A O 1
ATOM 1883 N N . PHE A 1 233 ? -12.837 4.072 -7.260 1.00 36.91 233 PHE A N 1
ATOM 1884 C CA . PHE A 1 233 ? -13.650 2.841 -7.300 1.00 36.91 233 PHE A CA 1
ATOM 1885 C C . PHE A 1 233 ? -15.078 3.067 -7.831 1.00 36.91 233 PHE A C 1
ATOM 1887 O O . PHE A 1 233 ? -15.645 2.165 -8.443 1.00 36.91 233 PHE A O 1
ATOM 1894 N N . ALA A 1 234 ? -15.641 4.270 -7.662 1.00 33.31 234 ALA A N 1
ATOM 1895 C CA . ALA A 1 234 ? -17.042 4.561 -7.985 1.00 33.31 234 ALA A CA 1
ATOM 1896 C C . ALA A 1 234 ? -17.345 4.648 -9.494 1.00 33.31 234 ALA A C 1
ATOM 1898 O O . ALA A 1 234 ? -18.496 4.555 -9.897 1.00 33.31 234 ALA A O 1
ATOM 1899 N N . THR A 1 235 ? -16.336 4.800 -10.357 1.00 39.66 235 THR A N 1
ATOM 1900 C CA . THR A 1 235 ? -16.556 5.014 -11.802 1.00 39.66 235 THR A CA 1
ATOM 1901 C C . THR A 1 235 ? -16.530 3.737 -12.651 1.00 39.66 235 THR A C 1
ATOM 1903 O O . THR A 1 235 ? -16.691 3.819 -13.866 1.00 39.66 235 THR A O 1
ATOM 1906 N N . ASN A 1 236 ? -16.379 2.553 -12.041 1.00 38.25 236 ASN A N 1
ATOM 1907 C CA . ASN A 1 236 ? -16.434 1.269 -12.760 1.00 38.25 236 ASN A CA 1
ATOM 1908 C C . ASN A 1 236 ? -17.848 0.672 -12.886 1.00 38.25 236 ASN A C 1
ATOM 1910 O O . ASN A 1 236 ? -18.010 -0.338 -13.565 1.00 38.25 236 ASN A O 1
ATOM 1914 N N . PHE A 1 237 ? -18.875 1.296 -12.300 1.00 35.69 237 PHE A N 1
ATOM 1915 C CA . PHE A 1 237 ? -20.268 0.872 -12.451 1.00 35.69 237 PHE A CA 1
ATOM 1916 C C . PHE A 1 237 ? -21.185 2.078 -12.730 1.00 35.69 237 PHE A C 1
ATOM 1918 O O . PHE A 1 237 ? -21.702 2.696 -11.812 1.00 35.69 237 PHE A O 1
ATOM 1925 N N . GLY A 1 238 ? -21.409 2.379 -14.017 1.00 27.41 238 GLY A N 1
ATOM 1926 C CA . GLY A 1 238 ? -22.610 3.084 -14.500 1.00 27.41 238 GLY A CA 1
ATOM 1927 C C . GLY A 1 238 ? -22.570 4.621 -14.623 1.00 27.41 238 GLY A C 1
ATOM 1928 O O . GLY A 1 238 ? -22.455 5.334 -13.640 1.00 27.41 238 GLY A O 1
ATOM 1929 N N . GLY A 1 239 ? -22.762 5.110 -15.859 1.00 29.08 239 GLY A N 1
ATOM 1930 C CA . GLY A 1 239 ? -23.532 6.321 -16.214 1.00 29.08 239 GLY A CA 1
ATOM 1931 C C . GLY A 1 239 ? -23.087 7.701 -15.698 1.00 29.08 239 GLY A C 1
ATOM 1932 O O . GLY A 1 239 ? -23.504 8.139 -14.636 1.00 29.08 239 GLY A O 1
ATOM 1933 N N . PHE A 1 240 ? -22.350 8.457 -16.521 1.00 36.28 240 PHE A N 1
ATOM 1934 C CA . PHE A 1 240 ? -22.064 9.888 -16.325 1.00 36.28 240 PHE A CA 1
ATOM 1935 C C . PHE A 1 240 ? -23.177 10.771 -16.934 1.00 36.28 240 PHE A C 1
ATOM 1937 O O . PHE A 1 240 ? -23.119 11.066 -18.125 1.00 36.28 240 PHE A O 1
ATOM 1944 N N . GLU A 1 241 ? -24.129 11.262 -16.134 1.00 30.22 241 GLU A N 1
ATOM 1945 C CA . GLU A 1 241 ? -24.927 12.459 -16.497 1.00 30.22 241 GLU A CA 1
ATOM 1946 C C . GLU A 1 241 ? -24.979 13.555 -15.408 1.00 30.22 241 GLU A C 1
ATOM 1948 O O . GLU A 1 241 ? -25.226 14.713 -15.733 1.00 30.22 241 GLU A O 1
ATOM 1953 N N . GLU A 1 242 ? -24.644 13.292 -14.139 1.00 36.62 242 GLU A N 1
ATOM 1954 C CA . GLU A 1 242 ? -24.922 14.271 -13.062 1.00 36.62 242 GLU A CA 1
ATOM 1955 C C . GLU A 1 242 ? -23.793 15.253 -12.689 1.00 36.62 242 GLU A C 1
ATOM 1957 O O . GLU A 1 242 ? -24.019 16.204 -11.940 1.00 36.62 242 GLU A O 1
ATOM 1962 N N . ILE A 1 243 ? -22.581 15.129 -13.240 1.00 35.16 243 ILE A N 1
ATOM 1963 C CA . ILE A 1 243 ? -21.454 16.000 -12.830 1.00 35.16 243 ILE A CA 1
ATOM 1964 C C . ILE A 1 243 ? -21.567 17.429 -13.418 1.00 35.16 243 ILE A C 1
ATOM 1966 O O . ILE A 1 243 ? -20.925 18.364 -12.940 1.00 35.16 243 ILE A O 1
ATOM 1970 N N . GLY A 1 244 ? -22.454 17.650 -14.395 1.00 27.00 244 GLY A N 1
ATOM 1971 C CA . GLY A 1 244 ? -22.694 18.967 -15.001 1.00 27.00 244 GLY A CA 1
ATOM 1972 C C . GLY A 1 244 ? -23.375 20.000 -14.088 1.00 27.00 244 GLY A C 1
ATOM 1973 O O . GLY A 1 244 ? -23.294 21.197 -14.372 1.00 27.00 244 GLY A O 1
ATOM 1974 N N . LEU A 1 245 ? -24.019 19.587 -12.987 1.00 31.34 245 LEU A N 1
ATOM 1975 C CA . LEU A 1 245 ? -24.755 20.512 -12.110 1.00 31.34 245 LEU A CA 1
ATOM 1976 C C . LEU A 1 245 ? -23.879 21.199 -11.046 1.00 31.34 245 LEU A C 1
ATOM 1978 O O . LEU A 1 245 ? -24.177 22.323 -10.639 1.00 31.34 245 LEU A O 1
ATOM 1982 N N . LEU A 1 246 ? -22.782 20.566 -10.615 1.00 28.45 246 LEU A N 1
ATOM 1983 C CA . LEU A 1 246 ? -21.979 21.045 -9.480 1.00 28.45 246 LEU A CA 1
ATOM 1984 C C . LEU A 1 246 ? -21.146 22.297 -9.797 1.00 28.45 246 LEU A C 1
ATOM 1986 O O . LEU A 1 246 ? -20.934 23.125 -8.915 1.00 28.45 246 LEU A O 1
ATOM 1990 N N . CYS A 1 247 ? -20.760 22.522 -11.056 1.00 25.81 247 CYS A N 1
ATOM 1991 C CA . CYS A 1 247 ? -20.011 23.726 -11.443 1.00 25.81 247 CYS A CA 1
ATOM 1992 C C . CYS A 1 247 ? -20.872 24.998 -11.576 1.00 25.81 247 CYS A C 1
ATOM 1994 O O . CYS A 1 247 ? -20.331 26.063 -11.870 1.00 25.81 247 CYS A O 1
ATOM 1996 N N . ARG A 1 248 ? -22.201 24.937 -11.377 1.00 26.78 248 ARG A N 1
ATOM 1997 C CA . ARG A 1 248 ? -23.092 26.097 -11.589 1.00 26.78 248 ARG A CA 1
ATOM 1998 C C . ARG A 1 248 ? -23.563 26.808 -10.318 1.00 26.78 248 ARG A C 1
ATOM 2000 O O . ARG A 1 248 ? -24.184 27.861 -10.433 1.00 26.78 248 ARG A O 1
ATOM 2007 N N . LEU A 1 249 ? -23.248 26.291 -9.128 1.00 29.95 249 LEU A N 1
ATOM 2008 C CA . LEU A 1 249 ? -23.733 26.844 -7.850 1.00 29.95 249 LEU A CA 1
ATOM 2009 C C . LEU A 1 249 ? -22.707 27.702 -7.088 1.00 29.95 249 LEU A C 1
ATOM 2011 O O . LEU A 1 249 ? -23.044 28.308 -6.076 1.00 29.95 249 LEU A O 1
ATOM 2015 N N . GLU A 1 250 ? -21.489 27.864 -7.608 1.00 29.59 250 GLU A N 1
ATOM 2016 C CA . GLU A 1 250 ? -20.401 28.615 -6.956 1.00 29.59 250 GLU A CA 1
ATOM 2017 C C . GLU A 1 250 ? -20.559 30.158 -7.000 1.00 29.59 250 GLU A C 1
ATOM 2019 O O . GLU A 1 250 ? -19.613 30.900 -6.750 1.00 29.59 250 GLU A O 1
ATOM 2024 N N . LYS A 1 251 ? -21.756 30.679 -7.315 1.00 29.11 251 LYS A N 1
ATOM 2025 C CA . LYS A 1 251 ? -22.017 32.128 -7.454 1.00 29.11 251 LYS A CA 1
ATOM 2026 C C . LYS A 1 251 ? -23.101 32.711 -6.537 1.00 29.11 251 LYS A C 1
ATOM 2028 O O . LYS A 1 251 ? -23.509 33.847 -6.766 1.00 29.11 251 LYS A O 1
ATOM 2033 N N . SER A 1 252 ? -23.550 32.021 -5.484 1.00 26.61 252 SER A N 1
ATOM 2034 C CA . SER A 1 252 ? -24.470 32.628 -4.499 1.00 26.61 252 SER A CA 1
ATOM 2035 C C . SER A 1 252 ? -23.785 32.964 -3.168 1.00 26.61 252 SER A C 1
ATOM 2037 O O . SER A 1 252 ? -23.306 32.099 -2.440 1.00 26.61 252 SER A O 1
ATOM 2039 N N . SER A 1 253 ? -23.781 34.254 -2.856 1.00 31.09 253 SER A N 1
ATOM 2040 C CA . SER A 1 253 ? -23.072 34.990 -1.806 1.00 31.09 253 SER A CA 1
ATOM 2041 C C . SER A 1 253 ? -23.672 34.883 -0.390 1.00 31.09 253 SER A C 1
ATOM 2043 O O . SER A 1 253 ? -23.922 35.900 0.256 1.00 31.09 253 SER A O 1
ATOM 2045 N N . LEU A 1 254 ? -23.892 33.675 0.138 1.00 30.67 254 LEU A N 1
ATOM 2046 C CA . LEU A 1 254 ? -24.559 33.503 1.442 1.00 30.67 254 LEU A CA 1
ATOM 2047 C C . LEU A 1 254 ? -23.939 32.425 2.347 1.00 30.67 254 LEU A C 1
ATOM 2049 O O . LEU A 1 254 ? -24.635 31.515 2.770 1.00 30.67 254 LEU A O 1
ATOM 2053 N N . VAL A 1 255 ? -22.662 32.545 2.732 1.00 28.03 255 VAL A N 1
ATOM 2054 C CA . VAL A 1 255 ? -22.152 31.878 3.953 1.00 28.03 255 VAL A CA 1
ATOM 2055 C C . VAL A 1 255 ? -21.044 32.727 4.591 1.00 28.03 255 VAL A C 1
ATOM 2057 O O . VAL A 1 255 ? -20.023 32.999 3.965 1.00 28.03 255 VAL A O 1
ATOM 2060 N N . LYS A 1 256 ? -21.235 33.165 5.845 1.00 23.62 256 LYS A N 1
ATOM 2061 C CA . LYS A 1 256 ? -20.193 33.842 6.643 1.00 23.62 256 LYS A CA 1
ATOM 2062 C C . LYS A 1 256 ? -19.263 32.804 7.298 1.00 23.62 256 LYS A C 1
ATOM 2064 O O . LYS A 1 256 ? -19.756 31.778 7.763 1.00 23.62 256 LYS A O 1
ATOM 2069 N N . PRO A 1 257 ? -17.945 33.062 7.382 1.00 23.83 257 PRO A N 1
ATOM 2070 C CA . PRO A 1 257 ? -16.973 32.088 7.868 1.00 23.83 257 PRO A CA 1
ATOM 2071 C C . PRO A 1 257 ? -17.004 31.955 9.396 1.00 23.83 257 PRO A C 1
ATOM 2073 O O . PRO A 1 257 ? -16.917 32.947 10.119 1.00 23.83 257 PRO A O 1
ATOM 2076 N N . ILE A 1 258 ? -17.059 30.715 9.888 1.00 26.67 258 ILE A N 1
ATOM 2077 C CA . ILE A 1 258 ? -16.764 30.386 11.285 1.00 26.67 258 ILE A CA 1
ATOM 2078 C C . ILE A 1 258 ? -15.249 30.204 11.397 1.00 26.67 258 ILE A C 1
ATOM 2080 O O . ILE A 1 258 ? -14.662 29.289 10.822 1.00 26.67 258 ILE A O 1
ATOM 2084 N N . THR A 1 259 ? -14.600 31.100 12.131 1.00 29.38 259 THR A N 1
ATOM 2085 C CA . THR A 1 259 ? -13.182 31.018 12.467 1.00 29.38 259 THR A CA 1
ATOM 2086 C C . THR A 1 259 ? -12.972 29.961 13.546 1.00 29.38 259 THR A C 1
ATOM 2088 O O . THR A 1 259 ? -13.242 30.175 14.724 1.00 29.38 259 THR A O 1
ATOM 2091 N N . THR A 1 260 ? -12.429 28.805 13.176 1.00 26.09 260 THR A N 1
ATOM 2092 C CA . THR A 1 260 ? -11.783 27.911 14.142 1.00 26.09 260 THR A CA 1
ATOM 2093 C C . THR A 1 260 ? -10.383 27.596 13.639 1.00 26.09 260 THR A C 1
ATOM 2095 O O . THR A 1 260 ? -10.191 27.024 12.569 1.00 26.09 260 THR A O 1
ATOM 2098 N N . LYS A 1 261 ? -9.380 28.065 14.390 1.00 27.36 261 LYS A N 1
ATOM 2099 C CA . LYS A 1 261 ? -7.959 27.858 14.099 1.00 27.36 261 LYS A CA 1
ATOM 2100 C C . LYS A 1 261 ? -7.628 26.372 14.253 1.00 27.36 261 LYS A C 1
ATOM 2102 O O . LYS A 1 261 ? -7.359 25.919 15.362 1.00 27.36 261 LYS A O 1
ATOM 2107 N N . TYR A 1 262 ? -7.596 25.628 13.154 1.00 27.72 262 TYR A N 1
ATOM 2108 C CA . TYR A 1 262 ? -7.023 24.286 13.134 1.00 27.72 262 TYR A CA 1
ATOM 2109 C C . TYR A 1 262 ? -5.563 24.371 12.690 1.00 27.72 262 TYR A C 1
ATOM 2111 O O . TYR A 1 262 ? -5.249 24.784 11.576 1.00 27.72 262 TYR A O 1
ATOM 2119 N N . LYS A 1 263 ? -4.649 24.001 13.593 1.00 24.22 263 LYS A N 1
ATOM 2120 C CA . LYS A 1 263 ? -3.252 23.738 13.240 1.00 24.22 263 LYS A CA 1
ATOM 2121 C C . LYS A 1 263 ? -3.229 22.505 12.335 1.00 24.22 263 LYS A C 1
ATOM 2123 O O . LYS A 1 263 ? -3.527 21.408 12.798 1.00 24.22 263 LYS A O 1
ATOM 2128 N N . LEU A 1 264 ? -2.862 22.701 11.070 1.00 22.91 264 LEU A N 1
ATOM 2129 C CA . LEU A 1 264 ? -2.450 21.647 10.143 1.00 22.91 264 LEU A CA 1
ATOM 2130 C C . LEU A 1 264 ? -1.302 20.857 10.780 1.00 22.91 264 LEU A C 1
ATOM 2132 O O . LEU A 1 264 ? -0.152 21.297 10.778 1.00 22.91 264 LEU A O 1
ATOM 2136 N N . PHE A 1 265 ? -1.609 19.701 11.363 1.00 24.33 265 PHE A N 1
ATOM 2137 C CA . PHE A 1 265 ? -0.581 18.779 11.822 1.00 24.33 265 PHE A CA 1
ATOM 2138 C C . PHE A 1 265 ? -0.120 17.954 10.617 1.00 24.33 265 PHE A C 1
ATOM 2140 O O . PHE A 1 265 ? -0.601 16.855 10.365 1.00 24.33 265 PHE A O 1
ATOM 2147 N N . SER A 1 266 ? 0.817 18.512 9.849 1.00 27.27 266 SER A N 1
ATOM 2148 C CA . SER A 1 266 ? 1.629 17.742 8.906 1.00 27.27 266 SER A CA 1
ATOM 2149 C C . SER A 1 266 ? 2.524 16.806 9.717 1.00 27.27 266 SER A C 1
ATOM 2151 O O . SER A 1 266 ? 3.608 17.177 10.166 1.00 27.27 266 SER A O 1
ATOM 2153 N N . ARG A 1 267 ? 2.036 15.597 9.996 1.00 28.61 267 ARG A N 1
ATOM 2154 C CA . ARG A 1 267 ? 2.841 14.534 10.596 1.00 28.61 267 ARG A CA 1
ATOM 2155 C C . ARG A 1 267 ? 3.383 13.667 9.468 1.00 28.61 267 ARG A C 1
ATOM 2157 O O . ARG A 1 267 ? 2.729 12.744 9.000 1.00 28.61 267 ARG A O 1
ATOM 2164 N N . ARG A 1 268 ? 4.613 13.980 9.045 1.00 26.77 268 ARG A N 1
ATOM 2165 C CA . ARG A 1 268 ? 5.504 13.034 8.362 1.00 26.77 268 ARG A CA 1
ATOM 2166 C C . ARG A 1 268 ? 5.785 11.881 9.327 1.00 26.77 268 ARG A C 1
ATOM 2168 O O . ARG A 1 268 ? 6.772 11.906 10.056 1.00 26.77 268 ARG A O 1
ATOM 2175 N N . HIS A 1 269 ? 4.896 10.901 9.385 1.00 29.48 269 HIS A N 1
ATOM 2176 C CA . HIS A 1 269 ? 5.225 9.609 9.960 1.00 29.48 269 HIS A CA 1
ATOM 2177 C C . HIS A 1 269 ? 5.699 8.725 8.811 1.00 29.48 269 HIS A C 1
ATOM 2179 O O . HIS A 1 269 ? 4.920 8.271 7.982 1.00 29.48 269 HIS A O 1
ATOM 2185 N N . THR A 1 270 ? 7.014 8.556 8.713 1.00 26.62 270 THR A N 1
ATOM 2186 C CA . THR A 1 270 ? 7.617 7.512 7.889 1.00 26.62 270 THR A CA 1
ATOM 2187 C C . THR A 1 270 ? 7.249 6.187 8.557 1.00 26.62 270 THR A C 1
ATOM 2189 O O . THR A 1 270 ? 7.768 5.875 9.627 1.00 26.62 270 THR A O 1
ATOM 2192 N N . PHE A 1 271 ? 6.266 5.475 8.009 1.00 34.50 271 PHE A N 1
ATOM 2193 C CA . PHE A 1 271 ? 5.789 4.214 8.570 1.00 34.50 271 PHE A CA 1
ATOM 2194 C C . PHE A 1 271 ? 6.641 3.068 8.035 1.00 34.50 271 PHE A C 1
ATOM 2196 O O . PHE A 1 271 ? 6.534 2.700 6.873 1.00 34.50 271 PHE A O 1
ATOM 2203 N N . THR A 1 272 ? 7.488 2.514 8.894 1.00 32.97 272 THR A N 1
ATOM 2204 C CA . THR A 1 272 ? 8.306 1.345 8.578 1.00 32.97 272 THR A CA 1
ATOM 2205 C C . THR A 1 272 ? 7.607 0.104 9.125 1.00 32.97 272 THR A C 1
ATOM 2207 O O . THR A 1 272 ? 7.449 -0.034 10.341 1.00 32.97 272 THR A O 1
ATOM 2210 N N . PHE A 1 273 ? 7.201 -0.816 8.251 1.00 32.78 273 PHE A N 1
ATOM 2211 C CA . PHE A 1 273 ? 7.000 -2.202 8.660 1.00 32.78 273 PHE A CA 1
ATOM 2212 C C . PHE A 1 273 ? 8.394 -2.793 8.893 1.00 32.78 273 PHE A C 1
ATOM 2214 O O . PHE A 1 273 ? 9.101 -3.100 7.938 1.00 32.78 273 PHE A O 1
ATOM 2221 N N . ALA A 1 274 ? 8.828 -2.816 10.154 1.00 31.86 274 ALA A N 1
ATOM 2222 C CA . ALA A 1 274 ? 10.027 -3.541 10.570 1.00 31.86 274 ALA A CA 1
ATOM 2223 C C . ALA A 1 274 ? 9.768 -5.053 10.584 1.00 31.86 274 ALA A C 1
ATOM 2225 O O . ALA A 1 274 ? 8.613 -5.449 10.888 1.00 31.86 274 ALA A O 1
#

Organism: Hydatigena taeniaeformis (NCBI:txid6205)

Sequence (274 aa):
MATIVFRYLLFHQLHRDFLSGRLIAPHEDLIRLAAFFIQVALGDASEVTASTPNPQSSFDSTNTESPTYLSNYRALHNTSSKKNELEILEEHRKLEGVLPSEAAAEAIRIALRQLSYGLEPFKVLPTKRRNSRPVHIGLTHEGVAEFFGSKRAHLFKWAEIDQFFYSGKNFIPAHEITEYKCESRAIASELWSWALERKLFFTLDITNAIPTPPFCTLFSNKFCMFDFGHFLFATNFGGFEEIGLLCRLEKSSLVKPITTKYKLFSRRHTFTFA

Solvent-accessible surface area (backbone atoms only — not comparable to full-atom values): 16943 Å² total; per-residue (Å²): 112,70,71,59,55,51,52,52,54,49,42,55,50,50,51,52,31,38,55,48,41,45,51,48,63,58,71,70,56,48,38,51,40,34,19,26,55,44,36,53,74,65,45,41,50,68,60,47,59,71,69,46,83,72,92,69,98,61,97,68,98,66,98,68,83,74,89,52,82,59,79,81,43,84,66,50,46,99,57,76,42,73,69,50,51,54,52,22,52,57,50,29,57,73,45,58,86,59,48,47,71,55,31,44,50,50,38,45,60,56,47,70,73,29,91,31,44,82,38,59,75,43,71,28,31,46,67,82,42,100,80,50,63,76,32,32,37,25,54,40,91,65,23,46,34,33,25,54,51,87,42,78,73,47,70,49,37,52,91,76,36,90,53,74,46,66,56,73,32,26,28,22,66,29,101,85,74,53,44,30,38,33,91,37,43,66,58,14,52,49,54,45,51,54,50,52,55,49,42,50,71,72,67,60,66,75,89,80,69,81,88,85,80,85,90,72,75,84,84,68,86,79,90,64,96,66,76,60,70,70,68,67,65,67,75,82,65,79,85,93,75,72,76,76,62,70,82,72,65,89,79,70,96,80,80,84,86,82,90,70,94,74,80,83,77,83,73,89,70,84,54,73,68,104

InterPro domains:
  IPR000299 FERM domain [PS50057] (1-230)
  IPR011993 PH-like domain superfamily [G3DSA:2.30.29.30] (117-205)
  IPR014352 FERM/acyl-CoA-binding protein superfamily [G3DSA:1.20.80.10] (1-115)
  IPR018980 FERM, C-terminal PH-like domain [PF09380] (131-204)
  IPR018980 FERM, C-terminal PH-like domain [SM01196] (129-210)
  IPR019748 FERM central domain [PF00373] (5-122)
  IPR019748 FERM central domain [cd14473] (7-101)
  IPR035963 FERM superfamily, second domain [SSF47031] (5-112)